Protein AF-A0A9D7H1Q1-F1 (afdb_monomer)

Nearest PDB structures (foldseek):
  4d69-assembly4_B  TM=2.772E-01  e=3.446E+00  Glycine max

Sequence (221 aa):
MSALAFVATTIDVDPDLRMLSFGRDEDDVSLSLVGGDAPCTVEEVELWFGVDDGERVSGALERASLTDNELVLRLTPEGAAIVAGARDVHVTIDVADLDVELEATRRLLGMLFESDASRLTLAAPTKKPRKKASEPPVRRSPRGDSAAVKLLTLLTERGLIELDEGATIPDLAERVTPLLGLLPEKRAKKSVVALLFDDPSVAEVFAEEDMLFAIVHEFLG

pLDDT: mean 80.56, std 16.15, range [28.78, 95.75]

Foldseek 3Di:
DDEAEAEFQDWDFDLQQLK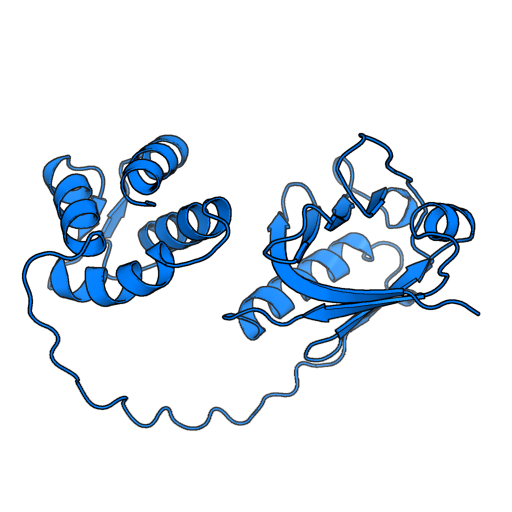IKGDDVPFLWIWMWTADDPPGEQQRTWIATHHPPVDTHGRQFQAWEDDQFKIKTATDCRVCVRVVNHRIYIYGYNYPPSVVRSVSVVVSVCSRCVVPCVRYHYDDHPPPPPPPPPPDPPPPDDPDDALQLVLQCVCVVVVQWDFDDPADSVVVSVVLRVLLVDPPNVRSLVVNLVCCVPPNRIPDGNDDSVVSSVSSSVSND

Structure (mmCIF, N/CA/C/O backbone):
data_AF-A0A9D7H1Q1-F1
#
_entry.id   AF-A0A9D7H1Q1-F1
#
loop_
_atom_site.group_PDB
_atom_site.id
_atom_site.type_symbol
_atom_site.label_atom_id
_atom_site.label_alt_id
_atom_site.label_comp_id
_atom_site.label_asym_id
_atom_site.label_entity_id
_atom_site.label_seq_id
_atom_site.pdbx_PDB_ins_code
_atom_site.Cartn_x
_atom_site.Cartn_y
_atom_site.Cartn_z
_atom_site.occupancy
_atom_site.B_iso_or_equiv
_atom_site.auth_seq_id
_atom_site.auth_comp_id
_atom_site.auth_asym_id
_atom_site.auth_atom_id
_atom_site.pdbx_PDB_model_num
ATOM 1 N N . MET A 1 1 ? -26.389 12.271 7.154 1.00 53.28 1 MET A N 1
ATOM 2 C CA . MET A 1 1 ? -25.151 11.628 7.635 1.00 53.28 1 MET A CA 1
ATOM 3 C C . MET A 1 1 ? -24.145 11.792 6.517 1.00 53.28 1 MET A C 1
ATOM 5 O O . MET A 1 1 ? -24.486 11.425 5.399 1.00 53.28 1 MET A O 1
ATOM 9 N N . SER A 1 2 ? -23.020 12.464 6.760 1.00 67.69 2 SER A N 1
ATOM 10 C CA . SER A 1 2 ? -21.980 12.653 5.747 1.00 67.69 2 SER A CA 1
ATOM 11 C C . SER A 1 2 ? -21.141 11.380 5.656 1.00 67.69 2 SER A C 1
ATOM 13 O O . SER A 1 2 ? -20.619 10.900 6.662 1.00 67.69 2 SER A O 1
ATOM 15 N N . ALA A 1 3 ? -21.063 10.821 4.455 1.00 82.69 3 ALA A N 1
ATOM 16 C CA . ALA A 1 3 ? -20.046 9.851 4.084 1.00 82.69 3 ALA A CA 1
ATOM 17 C C . ALA A 1 3 ? -19.004 10.589 3.241 1.00 82.69 3 ALA A C 1
ATOM 19 O O . ALA A 1 3 ? -19.366 11.448 2.430 1.00 82.69 3 ALA A O 1
ATOM 20 N N . LEU A 1 4 ? -17.731 10.277 3.453 1.00 87.69 4 LEU A N 1
ATOM 21 C CA . LEU A 1 4 ? -16.645 10.780 2.627 1.00 87.69 4 LEU A CA 1
ATOM 22 C C . LEU A 1 4 ? -16.384 9.765 1.518 1.00 87.69 4 LEU A C 1
ATOM 24 O O . LEU A 1 4 ? -16.150 8.594 1.801 1.00 87.69 4 LEU A O 1
ATOM 28 N N . ALA A 1 5 ? -16.407 10.213 0.266 1.00 89.50 5 ALA A N 1
ATOM 29 C CA . ALA A 1 5 ? -15.973 9.406 -0.866 1.00 89.50 5 ALA A CA 1
ATOM 30 C C . ALA A 1 5 ? -14.542 9.794 -1.254 1.00 89.50 5 ALA A C 1
ATOM 32 O O . ALA A 1 5 ? -14.226 10.973 -1.443 1.00 89.50 5 ALA A O 1
ATOM 33 N N . PHE A 1 6 ? -13.684 8.791 -1.374 1.00 84.69 6 PHE A N 1
ATOM 34 C CA . PHE A 1 6 ? -12.285 8.908 -1.730 1.00 84.69 6 PHE A CA 1
ATOM 35 C C . PHE A 1 6 ? -11.966 7.937 -2.863 1.00 84.69 6 PHE A C 1
ATOM 37 O O . PHE A 1 6 ? -12.301 6.763 -2.786 1.00 84.69 6 PHE A O 1
ATOM 44 N N . VAL A 1 7 ? -11.345 8.425 -3.932 1.00 88.50 7 VAL A N 1
ATOM 45 C CA . VAL A 1 7 ? -10.808 7.569 -4.994 1.00 88.50 7 VAL A CA 1
ATOM 46 C C . VAL A 1 7 ? -9.304 7.539 -4.799 1.00 88.50 7 VAL A C 1
ATOM 48 O O . VAL A 1 7 ? -8.694 8.598 -4.766 1.00 88.50 7 VAL A O 1
ATOM 51 N N . ALA A 1 8 ? -8.735 6.359 -4.600 1.00 87.19 8 ALA A N 1
ATOM 52 C CA . ALA A 1 8 ? -7.308 6.146 -4.446 1.00 87.19 8 ALA A CA 1
ATOM 53 C C . ALA A 1 8 ? -6.728 5.696 -5.785 1.00 87.19 8 ALA A C 1
ATOM 55 O O . ALA A 1 8 ? -7.122 4.646 -6.293 1.00 87.19 8 ALA A O 1
ATOM 56 N N . THR A 1 9 ? -5.790 6.460 -6.335 1.00 85.06 9 THR A N 1
ATOM 57 C CA . THR A 1 9 ? -5.021 6.057 -7.526 1.00 85.06 9 THR A CA 1
ATOM 58 C C . THR A 1 9 ? -3.646 5.497 -7.154 1.00 85.06 9 THR A C 1
ATOM 60 O O . THR A 1 9 ? -2.955 4.883 -7.973 1.00 85.06 9 THR A O 1
ATOM 63 N N . THR A 1 10 ? -3.282 5.605 -5.873 1.00 83.19 10 THR A N 1
ATOM 64 C CA . THR A 1 10 ? -2.089 4.997 -5.286 1.00 83.19 10 THR A CA 1
ATOM 65 C C . THR A 1 10 ? -2.405 4.311 -3.964 1.00 83.19 10 THR A C 1
ATOM 67 O O . THR A 1 10 ? -3.291 4.730 -3.214 1.00 83.19 10 THR A O 1
ATOM 70 N N . ILE A 1 11 ? -1.659 3.241 -3.693 1.00 86.12 11 ILE A N 1
ATOM 71 C CA . ILE A 1 11 ? -1.641 2.525 -2.419 1.00 86.12 11 ILE A CA 1
ATOM 72 C C . ILE A 1 11 ? -0.174 2.347 -2.017 1.00 86.12 11 ILE A C 1
ATOM 74 O O . ILE A 1 11 ? 0.655 2.014 -2.862 1.00 86.12 11 ILE A O 1
ATOM 78 N N . ASP A 1 12 ? 0.144 2.582 -0.745 1.00 82.81 12 ASP A N 1
ATOM 79 C CA . ASP A 1 12 ? 1.418 2.202 -0.123 1.00 82.81 12 ASP A CA 1
ATOM 80 C C . ASP A 1 12 ? 1.096 1.261 1.043 1.00 82.81 12 ASP A C 1
ATOM 82 O O . ASP A 1 12 ? 0.393 1.645 1.983 1.00 82.81 12 ASP A O 1
ATOM 86 N N . VAL A 1 13 ? 1.568 0.018 0.957 1.00 82.81 13 VAL A N 1
ATOM 87 C CA . VAL A 1 13 ? 1.428 -0.987 2.016 1.00 82.81 13 VAL A CA 1
ATOM 88 C C . VAL A 1 13 ? 2.811 -1.272 2.579 1.00 82.81 13 VAL A C 1
ATOM 90 O O . VAL A 1 13 ? 3.692 -1.730 1.857 1.00 82.81 13 VAL A O 1
ATOM 93 N N . ASP A 1 14 ? 2.983 -1.042 3.875 1.00 79.00 14 ASP A N 1
ATOM 94 C CA . ASP A 1 14 ? 4.188 -1.402 4.615 1.00 79.00 14 ASP A CA 1
ATOM 95 C C . ASP A 1 14 ? 3.800 -2.353 5.759 1.00 79.00 14 ASP A C 1
ATOM 97 O O . ASP A 1 14 ? 3.229 -1.918 6.763 1.00 79.00 14 ASP A O 1
ATOM 101 N N . PRO A 1 15 ? 4.022 -3.669 5.606 1.00 76.50 15 PRO A N 1
ATOM 102 C CA . PRO A 1 15 ? 3.686 -4.652 6.631 1.00 76.50 15 PRO A CA 1
ATOM 103 C C . PRO A 1 15 ? 4.504 -4.504 7.918 1.00 76.50 15 PRO A C 1
ATOM 105 O O . PRO A 1 15 ? 3.974 -4.795 8.992 1.00 76.50 15 PRO A O 1
ATOM 108 N N . ASP A 1 16 ? 5.756 -4.050 7.815 1.00 73.44 16 ASP A N 1
ATOM 109 C CA . ASP A 1 16 ? 6.681 -3.931 8.946 1.00 73.44 16 ASP A CA 1
ATOM 110 C C . ASP A 1 16 ? 6.303 -2.734 9.820 1.00 73.44 16 ASP A C 1
ATOM 112 O O . ASP A 1 16 ? 6.245 -2.847 11.045 1.00 73.44 16 ASP A O 1
ATOM 116 N N . LEU A 1 17 ? 5.940 -1.618 9.180 1.00 70.38 17 LEU A N 1
ATOM 117 C CA . LEU A 1 17 ? 5.397 -0.423 9.835 1.00 70.38 17 LEU A CA 1
ATOM 118 C C . LEU A 1 17 ? 3.879 -0.484 10.050 1.00 70.38 17 LEU A C 1
ATOM 120 O O . LEU A 1 17 ? 3.281 0.477 10.532 1.00 70.38 17 LEU A O 1
ATOM 124 N N . ARG A 1 18 ? 3.233 -1.585 9.647 1.00 77.94 18 ARG A N 1
ATOM 125 C CA . ARG A 1 18 ? 1.772 -1.773 9.672 1.00 77.94 18 ARG A CA 1
ATOM 126 C C . ARG A 1 18 ? 1.012 -0.572 9.099 1.00 77.94 18 ARG A C 1
ATOM 128 O O . ARG A 1 18 ? -0.021 -0.162 9.633 1.00 77.94 18 ARG A O 1
ATOM 135 N N . MET A 1 19 ? 1.539 -0.008 8.019 1.00 83.56 19 MET A N 1
ATOM 136 C CA . MET A 1 19 ? 1.024 1.192 7.382 1.00 83.56 19 MET A CA 1
ATOM 137 C C . MET A 1 19 ? 0.260 0.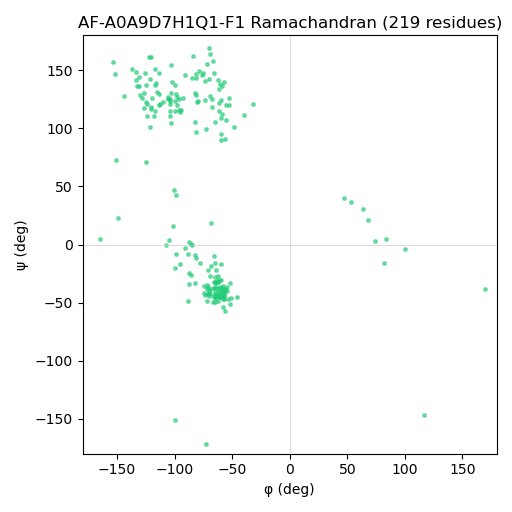836 6.112 1.00 83.56 19 MET A C 1
ATOM 139 O O . MET A 1 19 ? 0.754 0.117 5.245 1.00 83.56 19 MET A O 1
ATOM 143 N N . LEU A 1 20 ? -0.942 1.384 5.994 1.00 88.06 20 LEU A N 1
ATOM 144 C CA . LEU A 1 20 ? -1.754 1.357 4.788 1.00 88.06 20 LEU A CA 1
ATOM 145 C C . LEU A 1 20 ? -2.085 2.794 4.410 1.00 88.06 20 LEU A C 1
ATOM 147 O O . LEU A 1 20 ? -2.858 3.434 5.117 1.00 88.06 20 LEU A O 1
ATOM 151 N N . SER A 1 21 ? -1.529 3.291 3.312 1.00 87.25 21 SER A N 1
ATOM 152 C CA . SER A 1 21 ? -1.789 4.644 2.822 1.00 87.25 21 SER A CA 1
ATOM 153 C C . SER A 1 21 ? -2.468 4.614 1.460 1.00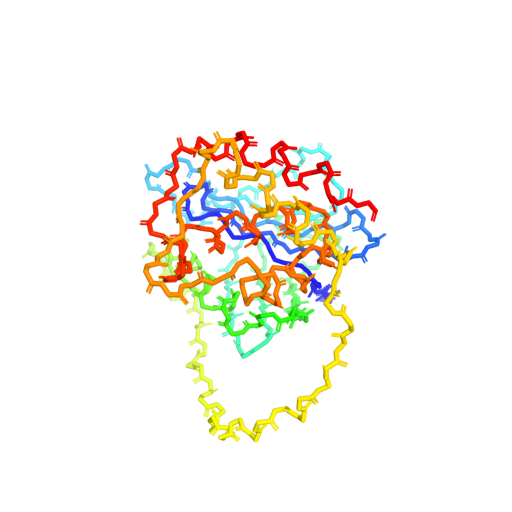 87.25 21 SER A C 1
ATOM 155 O O . SER A 1 21 ? -2.103 3.824 0.592 1.00 87.25 21 SER A O 1
ATOM 157 N N . PHE A 1 22 ? -3.448 5.491 1.276 1.00 88.94 22 PHE A N 1
ATOM 158 C CA . PHE A 1 22 ? -4.160 5.711 0.027 1.00 88.94 22 PHE A CA 1
ATOM 159 C C . PHE A 1 22 ? -3.958 7.151 -0.413 1.00 88.94 22 PHE A C 1
ATOM 161 O O . PHE A 1 22 ? -4.266 8.071 0.344 1.00 88.94 22 PHE A O 1
ATOM 168 N N . GLY A 1 23 ? -3.496 7.348 -1.642 1.00 85.00 23 GLY A N 1
ATOM 169 C CA . GLY A 1 23 ? -3.286 8.671 -2.218 1.00 85.00 23 GLY A CA 1
ATOM 170 C C . GLY A 1 23 ? -4.107 8.897 -3.481 1.00 85.00 23 GLY A C 1
ATOM 171 O O . GLY A 1 23 ? -4.565 7.955 -4.138 1.00 85.00 23 GLY A O 1
ATOM 172 N N . ARG A 1 24 ? -4.271 10.173 -3.822 1.00 80.62 24 ARG A N 1
ATOM 173 C CA . ARG A 1 24 ? -4.712 10.634 -5.139 1.00 80.62 24 ARG A CA 1
ATOM 174 C C . ARG A 1 24 ? -3.511 11.213 -5.857 1.00 80.62 24 ARG A C 1
ATOM 176 O O . ARG A 1 24 ? -2.843 12.087 -5.320 1.00 80.62 24 ARG A O 1
ATOM 183 N N . ASP A 1 25 ? -3.246 10.742 -7.063 1.00 64.25 25 ASP A N 1
ATOM 184 C CA . ASP A 1 25 ? -2.297 11.422 -7.932 1.00 64.25 25 ASP A CA 1
ATOM 185 C C . ASP A 1 25 ? -2.813 12.849 -8.158 1.00 64.25 25 ASP A C 1
ATOM 187 O O . ASP A 1 25 ? -4.011 13.045 -8.353 1.00 64.25 25 ASP A O 1
ATOM 191 N N . GLU A 1 26 ? -1.910 13.828 -8.090 1.00 60.66 26 GLU A N 1
ATOM 192 C CA . GLU A 1 26 ? -2.165 15.278 -8.216 1.00 60.66 26 GLU A CA 1
ATOM 193 C C . GLU A 1 26 ? -2.661 16.016 -6.956 1.00 60.66 26 GLU A C 1
ATOM 195 O O . GLU A 1 26 ? -2.507 17.237 -6.904 1.00 60.66 26 GLU A O 1
ATOM 200 N N . ASP A 1 27 ? -3.149 15.322 -5.921 1.00 60.03 27 ASP A N 1
ATOM 201 C CA . ASP A 1 27 ? -3.568 15.942 -4.656 1.00 60.03 27 ASP A CA 1
ATOM 202 C C . ASP A 1 27 ? -2.675 15.469 -3.494 1.00 60.03 27 ASP A C 1
ATOM 204 O O . ASP A 1 27 ? -2.539 14.272 -3.254 1.00 60.03 27 ASP A O 1
ATOM 208 N N . ASP A 1 28 ? -2.165 16.390 -2.667 1.00 63.31 28 ASP A N 1
ATOM 209 C CA . ASP A 1 28 ? -1.438 16.068 -1.417 1.00 63.31 28 ASP A CA 1
ATOM 210 C C . ASP A 1 28 ? -2.348 15.460 -0.320 1.00 63.31 28 ASP A C 1
ATOM 212 O O . ASP A 1 28 ? -2.035 15.495 0.870 1.00 63.31 28 ASP A O 1
ATOM 216 N N . VAL A 1 29 ? -3.521 14.943 -0.697 1.00 61.16 29 VAL A N 1
ATOM 217 C CA . VAL A 1 29 ? -4.513 14.366 0.206 1.00 61.16 29 VAL A CA 1
ATOM 218 C C . VAL A 1 29 ? -4.318 12.863 0.248 1.00 61.16 29 VAL A C 1
ATOM 220 O O . VAL A 1 29 ? -4.584 12.162 -0.732 1.00 61.16 29 VAL A O 1
ATOM 223 N N . SER A 1 30 ? -3.947 12.358 1.419 1.00 80.81 30 SER A N 1
ATOM 224 C CA . SER A 1 30 ? -3.895 10.922 1.653 1.00 80.81 30 SER A CA 1
ATOM 225 C C . SER A 1 30 ? -4.780 10.496 2.818 1.00 80.81 30 SER A C 1
ATOM 227 O O . SER A 1 30 ? -5.203 11.308 3.641 1.00 80.81 30 SER A O 1
ATOM 229 N N . LEU A 1 31 ? -5.088 9.207 2.854 1.00 82.19 31 LEU A N 1
ATOM 230 C CA . LEU A 1 31 ? -5.727 8.527 3.967 1.00 82.19 31 LEU A CA 1
ATOM 231 C C . LEU A 1 31 ? -4.777 7.430 4.425 1.00 82.19 31 LEU A C 1
ATOM 233 O O . LEU A 1 31 ? -4.505 6.518 3.648 1.00 82.19 31 LEU A O 1
ATOM 237 N N . SER A 1 32 ? -4.306 7.489 5.667 1.00 84.25 32 SER A N 1
ATOM 238 C CA . SER A 1 32 ? -3.384 6.479 6.187 1.00 84.25 32 SER A CA 1
ATOM 239 C C . SER A 1 32 ? -3.893 5.839 7.468 1.00 84.25 32 SER A C 1
ATOM 241 O O . SER A 1 32 ? -4.389 6.525 8.362 1.00 84.25 32 SER A O 1
ATOM 243 N N . LEU A 1 33 ? -3.743 4.520 7.542 1.00 83.62 33 LEU A N 1
ATOM 244 C CA . LEU A 1 33 ? -3.831 3.727 8.759 1.00 83.62 33 LEU A CA 1
ATOM 245 C C . LEU A 1 33 ? -2.411 3.356 9.161 1.00 83.62 33 LEU A C 1
ATOM 247 O O . LEU A 1 33 ? -1.704 2.754 8.356 1.00 83.62 33 LEU A O 1
ATOM 251 N N . VAL A 1 34 ? -1.993 3.705 10.371 1.00 79.06 34 VAL A N 1
ATOM 252 C CA . VAL A 1 34 ? -0.649 3.395 10.876 1.00 79.06 34 VAL A CA 1
ATOM 253 C C . VAL A 1 34 ? -0.788 2.612 12.172 1.00 79.06 34 VAL A C 1
ATOM 255 O O . VAL A 1 34 ? -1.410 3.089 13.117 1.00 79.06 34 VAL A O 1
ATOM 258 N N . GLY A 1 35 ? -0.249 1.396 12.211 1.00 73.19 35 GLY A N 1
ATOM 259 C CA . GLY A 1 35 ? -0.112 0.641 13.453 1.00 73.19 35 GLY A CA 1
ATOM 260 C C . GLY A 1 35 ? 1.172 1.015 14.199 1.00 73.19 35 GLY A C 1
ATOM 261 O O . GLY A 1 35 ? 2.195 1.266 13.571 1.00 73.19 35 GLY A O 1
ATOM 262 N N . GLY A 1 36 ? 1.127 1.051 15.532 1.00 65.62 36 GLY A N 1
ATOM 263 C CA . GLY A 1 36 ? 2.318 1.227 16.373 1.00 65.62 36 GLY A CA 1
ATOM 264 C C . GLY A 1 36 ? 3.223 -0.016 16.433 1.00 65.62 36 GLY A C 1
ATOM 265 O O . GLY A 1 36 ? 3.005 -1.006 15.727 1.00 65.62 36 GLY A O 1
ATOM 266 N N . ASP A 1 37 ? 4.226 0.024 17.319 1.00 62.69 37 ASP A N 1
ATOM 267 C CA . ASP A 1 37 ? 5.158 -1.088 17.552 1.00 62.69 37 ASP A CA 1
ATOM 268 C C . ASP A 1 37 ? 4.420 -2.385 17.946 1.00 62.69 37 ASP A C 1
ATOM 270 O O . ASP A 1 37 ? 3.446 -2.382 18.700 1.00 62.69 37 ASP A O 1
ATOM 274 N N . ALA A 1 38 ? 4.877 -3.525 17.421 1.00 59.22 38 ALA A N 1
ATOM 275 C CA . ALA A 1 38 ? 4.159 -4.792 17.532 1.00 59.22 38 ALA A CA 1
ATOM 276 C C . ALA A 1 38 ? 4.152 -5.388 18.962 1.00 59.22 38 ALA A C 1
ATOM 278 O O . ALA A 1 38 ? 5.197 -5.406 19.621 1.00 59.22 38 ALA A O 1
ATOM 279 N N . PRO A 1 39 ? 3.034 -6.014 19.401 1.00 63.19 39 PRO A N 1
ATOM 280 C CA . PRO A 1 39 ? 1.754 -6.174 18.695 1.00 63.19 39 PRO A CA 1
ATOM 281 C C . PRO A 1 39 ? 0.842 -4.931 18.787 1.00 63.19 39 PRO A C 1
ATOM 283 O O . PRO A 1 39 ? 0.541 -4.485 19.886 1.00 63.19 39 PRO A O 1
ATOM 286 N N . CYS A 1 40 ? 0.346 -4.447 17.636 1.00 70.38 40 CYS A N 1
ATOM 287 C CA . CYS A 1 40 ? -0.590 -3.317 17.529 1.00 70.38 40 CYS A CA 1
ATOM 288 C C . CYS A 1 40 ? -2.042 -3.809 17.429 1.00 70.38 40 CYS A C 1
ATOM 290 O O . CYS A 1 40 ? -2.377 -4.590 16.534 1.00 70.38 40 CYS A O 1
ATOM 292 N N . THR A 1 41 ? -2.892 -3.325 18.326 1.00 78.94 41 THR A N 1
ATOM 293 C CA . THR A 1 41 ? -4.349 -3.514 18.348 1.00 78.94 41 THR A CA 1
ATOM 294 C C . THR A 1 41 ? -5.059 -2.506 17.441 1.00 78.94 41 THR A C 1
ATOM 296 O O . THR A 1 41 ? -4.492 -1.474 17.087 1.00 78.94 41 THR A O 1
ATOM 299 N N . VAL A 1 42 ? -6.319 -2.764 17.072 1.00 80.94 42 VAL A N 1
ATOM 300 C CA . VAL A 1 42 ? -7.114 -1.820 16.259 1.00 80.94 42 VAL A CA 1
ATOM 301 C C . VAL A 1 42 ? -7.333 -0.475 16.969 1.00 80.94 42 VAL A C 1
ATOM 303 O O . VAL A 1 42 ? -7.482 0.555 16.317 1.00 80.94 42 VAL A O 1
ATOM 306 N N . GLU A 1 43 ? -7.322 -0.459 18.303 1.00 84.62 43 GLU A N 1
ATOM 307 C CA . GLU A 1 43 ? -7.382 0.756 19.121 1.00 84.62 43 GLU A CA 1
ATOM 308 C C . GLU A 1 43 ? -6.107 1.603 19.022 1.00 84.62 43 GLU A C 1
ATOM 310 O O . GLU A 1 43 ? -6.163 2.817 19.194 1.00 84.62 43 GLU A O 1
ATOM 315 N N . GLU A 1 44 ? -4.969 0.981 18.729 1.00 83.12 44 GLU A N 1
ATOM 316 C CA . GLU A 1 44 ? -3.679 1.654 18.547 1.00 83.12 44 GLU A CA 1
ATOM 317 C C . GLU A 1 44 ? -3.461 2.106 17.101 1.00 83.12 44 GLU A C 1
ATOM 319 O O . GLU A 1 44 ? -2.519 2.847 16.835 1.00 83.12 44 GLU A O 1
ATOM 324 N N . VAL A 1 45 ? -4.342 1.712 16.173 1.00 84.06 45 VAL A N 1
ATOM 325 C CA . VAL A 1 45 ? -4.281 2.183 14.790 1.00 84.06 45 VAL A CA 1
ATOM 326 C C . VAL A 1 45 ? -4.614 3.664 14.744 1.00 84.06 45 VAL A C 1
ATOM 328 O O . VAL A 1 45 ? -5.721 4.099 15.082 1.00 84.06 45 VAL A O 1
ATOM 331 N N . GLU A 1 46 ? -3.637 4.427 14.284 1.00 86.31 46 GLU A N 1
ATOM 332 C CA . GLU A 1 46 ? -3.750 5.842 14.011 1.00 86.31 46 GLU A CA 1
ATOM 333 C C . GLU A 1 46 ? -4.374 6.063 12.635 1.00 86.31 46 GLU A C 1
ATOM 335 O O . GLU A 1 46 ? -3.942 5.480 11.638 1.00 86.31 46 GLU A O 1
ATOM 340 N N . LEU A 1 47 ? -5.390 6.923 12.584 1.00 87.00 47 LEU A N 1
ATOM 341 C CA . LEU A 1 47 ? -5.945 7.447 11.342 1.00 87.00 47 LEU A CA 1
ATOM 342 C C . LEU A 1 47 ? -5.381 8.840 11.077 1.00 87.00 47 LEU A C 1
A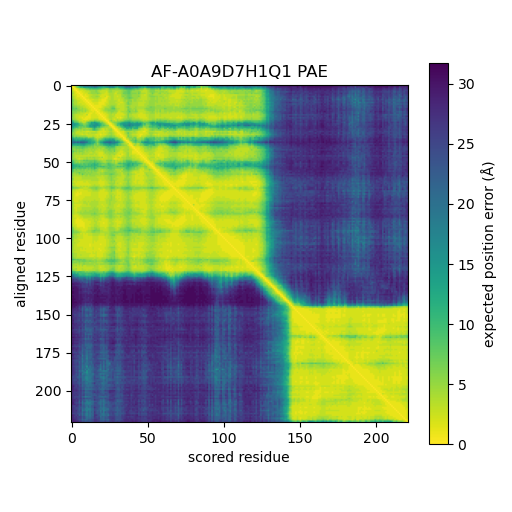TOM 344 O O . LEU A 1 47 ? -5.354 9.686 11.973 1.00 87.00 47 LEU A O 1
ATOM 348 N N . TRP A 1 48 ? -5.026 9.084 9.823 1.00 87.06 48 TRP A N 1
ATOM 349 C CA . TRP A 1 48 ? -4.712 10.407 9.296 1.00 87.06 48 TRP A CA 1
ATOM 350 C C . TRP A 1 48 ? -5.425 10.620 7.954 1.00 87.06 48 TRP A C 1
ATOM 352 O O . TRP A 1 48 ? -5.561 9.682 7.163 1.00 87.06 48 TRP A O 1
ATOM 362 N N . PHE A 1 49 ? -5.914 11.841 7.718 1.00 84.38 49 PHE A N 1
ATOM 363 C CA . PHE A 1 49 ? -6.581 12.235 6.480 1.00 84.38 49 PHE A CA 1
ATOM 364 C C . PHE A 1 49 ? -6.242 13.678 6.098 1.00 84.38 49 PHE A C 1
ATOM 366 O O . PHE A 1 49 ? -6.474 14.588 6.889 1.00 84.38 49 PHE A O 1
ATOM 373 N N . GLY A 1 50 ? -5.786 13.898 4.864 1.00 82.38 50 GLY A N 1
ATOM 374 C CA . GLY A 1 50 ? -5.437 15.229 4.363 1.00 82.38 50 GLY A CA 1
ATOM 375 C C . GLY A 1 50 ? -3.958 15.362 4.023 1.00 82.38 50 GLY A C 1
ATOM 376 O O . GLY A 1 50 ? -3.348 14.401 3.558 1.00 82.38 50 GLY A O 1
ATOM 377 N N . VAL A 1 51 ? -3.428 16.571 4.226 1.00 73.19 51 VAL A N 1
ATOM 378 C CA . VAL A 1 51 ? -1.994 16.898 4.143 1.00 73.19 51 VAL A CA 1
ATOM 379 C C . VAL A 1 51 ? -1.332 16.502 5.463 1.00 73.19 51 VAL A C 1
ATOM 381 O O . VAL A 1 51 ? -1.985 16.552 6.503 1.00 73.19 51 VAL A O 1
ATOM 384 N N . ASP A 1 52 ? -0.070 16.062 5.428 1.00 67.88 52 ASP A N 1
ATOM 385 C CA . ASP A 1 52 ? 0.615 15.589 6.635 1.00 67.88 52 ASP A CA 1
ATOM 386 C C . ASP A 1 52 ? 0.950 16.796 7.508 1.00 67.88 52 ASP A C 1
ATOM 388 O O . ASP A 1 52 ? 1.888 17.549 7.243 1.00 67.88 52 ASP A O 1
ATOM 392 N N . ASP A 1 53 ? 0.120 17.017 8.517 1.00 67.19 53 ASP A N 1
ATOM 393 C CA . ASP A 1 53 ? 0.268 18.047 9.537 1.00 67.19 53 ASP A CA 1
ATOM 394 C C . ASP A 1 53 ? 0.743 17.457 10.876 1.00 67.19 53 ASP A C 1
ATOM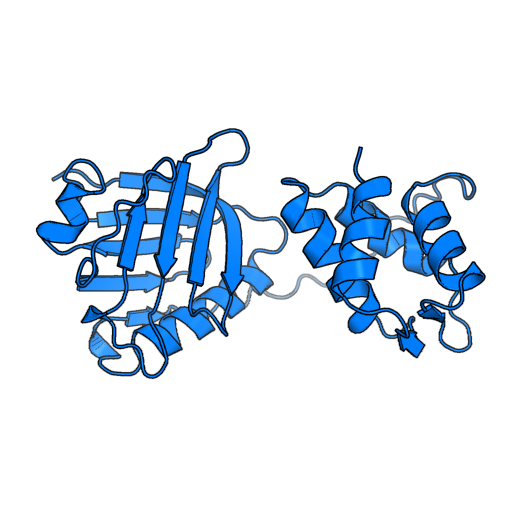 396 O O . ASP A 1 53 ? 0.892 18.184 11.861 1.00 67.19 53 ASP A O 1
ATOM 400 N N . GLY A 1 54 ? 1.024 16.148 10.907 1.00 65.94 54 GLY A N 1
ATOM 401 C CA . GLY A 1 54 ? 1.358 15.406 12.115 1.00 65.94 54 GLY A CA 1
ATOM 402 C C . GLY A 1 54 ? 0.166 15.128 13.037 1.00 65.94 54 GLY A C 1
ATOM 403 O O . GLY A 1 54 ? 0.375 14.543 14.103 1.00 65.94 54 GLY A O 1
ATOM 404 N N . GLU A 1 55 ? -1.066 15.502 12.668 1.00 69.50 55 GLU A N 1
ATOM 405 C CA . GLU A 1 55 ? -2.257 15.181 13.453 1.00 69.50 55 GLU A CA 1
ATOM 406 C C . GLU A 1 55 ? -2.739 13.762 13.136 1.00 69.50 55 GLU A C 1
ATOM 408 O O . GLU A 1 55 ? -3.320 13.460 12.091 1.00 69.50 55 GLU A O 1
ATOM 413 N N . ARG A 1 56 ? -2.488 12.862 14.087 1.00 81.44 56 ARG A N 1
ATOM 414 C CA . ARG A 1 56 ? -2.899 11.460 14.038 1.00 81.44 56 ARG A CA 1
ATOM 415 C C . ARG A 1 56 ? -3.769 11.140 15.237 1.00 81.44 56 ARG A C 1
ATOM 417 O O . ARG A 1 56 ? -3.517 11.625 16.340 1.00 81.44 56 ARG A O 1
ATOM 424 N N . VAL A 1 57 ? -4.790 10.312 15.036 1.00 82.50 57 VAL A N 1
ATOM 425 C CA . VAL A 1 57 ? -5.695 9.911 16.122 1.00 82.50 57 VAL A CA 1
ATOM 426 C C . VAL A 1 57 ? -5.783 8.397 16.188 1.00 82.50 57 VAL A C 1
ATOM 428 O O . VAL A 1 57 ? -6.271 7.751 15.260 1.00 82.50 57 VAL A O 1
ATOM 431 N N . SER A 1 58 ? -5.340 7.840 17.311 1.00 86.81 58 SER A N 1
ATOM 432 C CA . SER A 1 58 ? -5.543 6.434 17.662 1.00 86.81 58 SER A CA 1
ATOM 433 C C . SER A 1 58 ? -7.008 6.169 18.027 1.00 86.81 58 SER A C 1
ATOM 435 O O . SER A 1 58 ? -7.738 7.068 18.448 1.00 86.81 58 SER A O 1
ATOM 437 N N . GLY A 1 59 ? -7.464 4.926 17.881 1.00 86.94 59 GLY A N 1
ATOM 438 C CA . GLY A 1 59 ? -8.838 4.543 18.223 1.00 86.94 59 GLY A CA 1
ATOM 439 C C . GLY A 1 59 ? -9.884 5.165 17.295 1.00 86.94 59 GLY A C 1
ATOM 440 O O . GLY A 1 59 ? -11.057 5.276 17.650 1.00 86.94 59 GLY A O 1
ATOM 441 N N . ALA A 1 60 ? -9.469 5.583 16.099 1.00 89.75 60 ALA A N 1
ATOM 442 C CA . ALA A 1 60 ? -10.321 6.245 15.119 1.00 89.75 60 ALA A CA 1
ATOM 443 C C . ALA A 1 60 ? -11.233 5.275 14.341 1.00 89.75 60 ALA A C 1
ATOM 445 O O . ALA A 1 60 ? -12.200 5.708 13.712 1.00 89.75 60 ALA A O 1
ATOM 446 N N . LEU A 1 61 ? -10.951 3.969 14.371 1.00 91.00 61 LEU A N 1
ATOM 447 C CA . LEU A 1 61 ? -11.634 2.953 13.567 1.00 91.00 61 LEU A CA 1
ATOM 448 C C . LEU A 1 61 ? -12.631 2.134 14.388 1.00 91.00 61 LEU A C 1
ATOM 450 O O . LEU A 1 61 ? -12.257 1.471 15.345 1.00 91.00 61 LEU A O 1
ATOM 454 N N . GLU A 1 62 ? -13.894 2.075 13.965 1.00 91.75 62 GLU A N 1
ATOM 455 C CA . GLU A 1 62 ? -14.893 1.133 14.490 1.00 91.75 62 GLU A CA 1
ATOM 456 C C . GLU A 1 62 ? -14.872 -0.186 13.716 1.00 91.75 62 GLU A C 1
ATOM 458 O O . GLU A 1 62 ? -14.879 -1.250 14.327 1.00 91.75 62 GLU A O 1
ATOM 463 N N . ARG A 1 63 ? -14.899 -0.143 12.380 1.00 93.44 63 ARG A N 1
ATOM 464 C CA . ARG A 1 63 ? -14.964 -1.334 11.516 1.00 93.44 63 ARG A CA 1
ATOM 465 C C . ARG A 1 63 ? -14.347 -1.054 10.155 1.00 93.44 63 ARG A C 1
ATOM 467 O O . ARG A 1 63 ? -14.340 0.090 9.711 1.00 93.44 63 ARG A O 1
ATOM 474 N N . ALA A 1 64 ? -13.923 -2.109 9.473 1.00 94.19 64 ALA A N 1
ATOM 475 C CA . ALA A 1 64 ? -13.491 -2.041 8.084 1.00 94.19 64 ALA A CA 1
ATOM 476 C C . ALA A 1 64 ? -14.171 -3.129 7.245 1.00 94.19 64 ALA A C 1
ATOM 478 O O . ALA A 1 64 ? -14.386 -4.256 7.706 1.00 94.19 64 ALA A O 1
ATOM 479 N N . SER A 1 65 ? -14.488 -2.813 5.994 1.00 95.19 65 SER A N 1
ATOM 480 C CA . SER A 1 65 ? -14.870 -3.808 4.998 1.00 95.19 65 SER A CA 1
ATOM 481 C C . SER A 1 65 ? -14.127 -3.596 3.690 1.00 95.19 65 SER A C 1
ATOM 483 O O . SER A 1 65 ? -14.000 -2.475 3.219 1.00 95.19 65 SER A O 1
ATOM 485 N N . LEU A 1 66 ? -13.641 -4.681 3.093 1.00 94.44 66 LEU A N 1
ATOM 486 C CA . LEU A 1 66 ? -12.917 -4.650 1.826 1.00 94.44 66 LEU A CA 1
ATOM 487 C C . LEU A 1 66 ? -13.580 -5.586 0.816 1.00 94.44 66 LEU A C 1
ATOM 489 O O . LEU A 1 66 ? -13.717 -6.792 1.058 1.00 94.44 66 LEU A O 1
ATOM 493 N N . THR A 1 67 ? -13.976 -5.023 -0.322 1.00 92.12 67 THR A N 1
ATOM 494 C CA . THR A 1 67 ? -14.596 -5.735 -1.446 1.00 92.12 67 THR A CA 1
ATOM 495 C C . THR A 1 67 ? -13.572 -6.033 -2.553 1.00 92.12 67 THR A C 1
ATOM 497 O O . THR A 1 67 ? -12.397 -6.261 -2.260 1.00 92.12 67 THR A O 1
ATOM 500 N N . ASP A 1 68 ? -14.010 -6.107 -3.813 1.00 87.12 68 ASP A N 1
ATOM 501 C CA . ASP A 1 68 ? -13.152 -6.344 -4.982 1.00 87.12 68 ASP A CA 1
ATOM 502 C C . ASP A 1 68 ? -12.450 -5.071 -5.479 1.00 87.12 68 ASP A C 1
ATOM 504 O O . ASP A 1 68 ? -11.588 -5.163 -6.344 1.00 87.12 68 ASP A O 1
ATOM 508 N N . ASN A 1 69 ? -12.840 -3.891 -4.990 1.00 90.94 69 ASN A N 1
ATOM 509 C CA . ASN A 1 69 ? -12.210 -2.609 -5.329 1.00 90.94 69 ASN A CA 1
ATOM 510 C C . ASN A 1 69 ? -12.577 -1.461 -4.370 1.00 90.94 69 ASN A C 1
ATOM 512 O O . ASN A 1 69 ? -12.224 -0.318 -4.635 1.00 90.94 69 ASN A O 1
ATOM 516 N N . GLU A 1 70 ? -13.316 -1.722 -3.292 1.00 93.62 70 GLU A N 1
ATOM 517 C CA . GLU A 1 70 ? -13.746 -0.686 -2.351 1.00 93.62 70 GLU A CA 1
ATOM 518 C C . GLU A 1 70 ? -13.391 -1.090 -0.920 1.00 93.62 70 GLU A C 1
ATOM 520 O O . GLU A 1 70 ? -13.781 -2.171 -0.465 1.00 93.62 70 GLU A O 1
ATOM 525 N N . LEU A 1 71 ? -12.679 -0.206 -0.222 1.00 94.12 71 LEU A N 1
ATOM 526 C CA . LEU A 1 71 ? -12.479 -0.244 1.221 1.00 94.12 71 LEU A CA 1
ATOM 527 C C . LEU A 1 71 ? -13.448 0.743 1.875 1.00 94.12 71 LEU A C 1
ATOM 529 O O . LEU 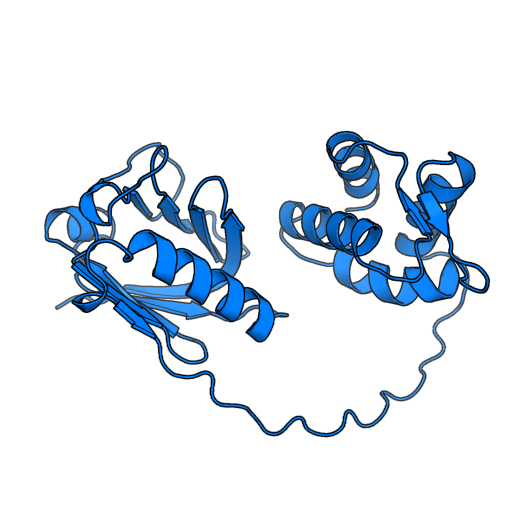A 1 71 ? -13.420 1.933 1.580 1.00 94.12 71 LEU A O 1
ATOM 533 N N . VAL A 1 72 ? -14.273 0.268 2.798 1.00 94.88 72 VAL A N 1
ATOM 534 C CA . VAL A 1 72 ? -15.133 1.117 3.621 1.00 94.88 72 VAL A CA 1
ATOM 535 C C . VAL A 1 72 ? -14.620 1.088 5.050 1.00 94.88 72 VAL A C 1
ATOM 537 O O . VAL A 1 72 ? -14.531 0.026 5.668 1.00 94.88 72 VAL A O 1
ATOM 540 N N . LEU A 1 73 ? -14.298 2.261 5.582 1.00 94.25 73 LEU A N 1
ATOM 541 C CA . LEU A 1 73 ? -13.920 2.449 6.976 1.00 94.25 73 LEU A CA 1
ATOM 542 C C . LEU A 1 73 ? -15.072 3.117 7.710 1.00 94.25 73 LEU A C 1
ATOM 544 O O . LEU A 1 73 ? -15.523 4.195 7.325 1.00 94.25 73 LEU A O 1
ATOM 548 N N . ARG A 1 74 ? -15.525 2.499 8.795 1.00 94.50 74 ARG A N 1
ATOM 549 C CA . ARG A 1 74 ? -16.435 3.132 9.741 1.00 94.50 74 ARG A CA 1
ATOM 550 C C . ARG A 1 74 ? -15.635 3.665 10.910 1.00 94.50 74 ARG A C 1
ATOM 552 O O . ARG A 1 74 ? -14.877 2.914 11.520 1.00 94.50 74 ARG A O 1
ATOM 559 N N . LEU A 1 75 ? -15.822 4.940 11.217 1.00 93.44 75 LEU A N 1
ATOM 560 C CA . LEU A 1 75 ? -15.007 5.663 12.184 1.00 93.44 75 LEU A CA 1
ATOM 561 C C . LEU A 1 75 ? -15.722 5.850 13.519 1.00 93.44 75 LEU A C 1
ATOM 563 O O . LEU A 1 75 ? -16.953 5.911 13.567 1.00 93.44 75 LEU A O 1
ATOM 567 N N . THR A 1 76 ? -14.947 5.996 14.593 1.00 92.81 76 THR A N 1
ATOM 568 C CA . THR A 1 76 ? -15.418 6.479 15.903 1.00 92.81 76 THR A CA 1
ATOM 569 C C . THR A 1 76 ? -15.767 7.972 15.830 1.00 92.81 76 THR A C 1
ATOM 571 O O . THR A 1 76 ? -15.550 8.608 14.794 1.00 92.81 76 THR A O 1
ATOM 574 N N . PRO A 1 77 ? -16.423 8.567 16.847 1.00 91.94 77 PRO A N 1
ATOM 575 C CA . PRO A 1 77 ? -16.675 10.009 16.850 1.00 91.94 77 PRO A CA 1
ATOM 576 C C . PRO A 1 77 ? -15.378 10.821 16.752 1.00 91.94 77 PRO A C 1
ATOM 578 O O . PRO A 1 77 ? -15.344 11.839 16.065 1.00 91.94 77 PRO A O 1
ATOM 581 N N . GLU A 1 78 ? -14.316 10.322 17.380 1.00 89.38 78 GLU A N 1
ATOM 582 C CA . GLU A 1 78 ? -12.964 10.864 17.338 1.00 89.38 78 GLU A CA 1
ATOM 583 C C . GLU A 1 78 ? -12.378 10.765 15.925 1.00 89.38 78 GLU A C 1
ATOM 585 O O . GLU A 1 78 ? -11.950 11.774 15.371 1.00 89.38 78 GLU A O 1
ATOM 590 N N . GLY A 1 79 ? -12.451 9.591 15.287 1.00 89.25 79 GLY A N 1
ATOM 591 C CA . GLY A 1 79 ? -11.991 9.420 13.905 1.00 89.25 79 GLY A CA 1
ATOM 592 C C . GLY A 1 79 ? -12.759 10.287 12.905 1.00 89.25 79 GLY A C 1
ATOM 593 O O . GLY A 1 79 ? -12.170 10.883 12.004 1.00 89.25 79 GLY A O 1
ATOM 594 N N . ALA A 1 80 ? -14.073 10.427 13.094 1.00 90.31 80 ALA A N 1
ATOM 595 C CA . ALA A 1 80 ? -14.910 11.268 12.246 1.00 90.31 80 ALA A CA 1
ATOM 596 C C . ALA A 1 80 ? -14.495 12.746 12.287 1.00 90.31 80 ALA A C 1
ATOM 598 O O . ALA A 1 80 ? -14.658 13.440 11.286 1.00 90.31 80 ALA A O 1
ATOM 599 N N . ALA A 1 81 ? -13.948 13.238 13.404 1.00 87.81 81 ALA A N 1
ATOM 600 C CA . ALA A 1 81 ? -13.485 14.620 13.513 1.00 87.81 81 ALA A CA 1
ATOM 601 C C . ALA A 1 81 ? -12.337 14.936 12.535 1.00 87.81 81 ALA A C 1
ATOM 603 O O . ALA A 1 81 ? -12.297 16.045 12.006 1.00 87.81 81 ALA A O 1
ATOM 604 N N . ILE A 1 82 ? -11.484 13.952 12.228 1.00 84.88 82 ILE A N 1
ATOM 605 C CA . ILE A 1 82 ? -10.363 14.085 11.280 1.00 84.88 82 ILE A CA 1
ATOM 606 C C . ILE A 1 82 ? -10.877 14.240 9.843 1.00 84.88 82 ILE A C 1
ATOM 608 O O . ILE A 1 82 ? -10.374 15.034 9.057 1.00 84.88 82 ILE A O 1
ATOM 612 N N . VAL A 1 83 ? -11.939 13.514 9.491 1.00 86.88 83 VAL A N 1
ATOM 613 C CA . VAL A 1 83 ? -12.507 13.485 8.131 1.00 86.88 83 VAL A CA 1
ATOM 614 C C . VAL A 1 83 ? -13.722 14.408 7.988 1.00 86.88 83 VAL A C 1
ATOM 616 O O . VAL A 1 83 ? -14.749 14.041 7.410 1.00 86.88 83 VAL A O 1
ATOM 619 N N . ALA A 1 84 ? -13.634 15.618 8.549 1.00 84.75 84 ALA A N 1
ATOM 620 C CA . ALA A 1 84 ? -14.676 16.650 8.470 1.00 84.75 84 ALA A CA 1
ATOM 621 C C . ALA A 1 84 ? -16.081 16.176 8.921 1.00 84.75 84 ALA A C 1
ATOM 623 O O . ALA A 1 84 ? -17.113 16.563 8.364 1.00 84.75 84 ALA A O 1
ATOM 624 N N . GLY A 1 85 ? -16.132 15.318 9.940 1.00 87.00 85 GLY A N 1
ATOM 625 C CA . GLY A 1 85 ? -17.355 14.773 10.533 1.00 87.00 85 GLY A CA 1
ATOM 626 C C . GLY A 1 85 ? -17.937 13.557 9.808 1.00 87.00 85 GLY A C 1
ATOM 627 O O . GLY A 1 85 ? -19.022 13.101 10.181 1.00 87.00 85 GLY A O 1
ATOM 628 N N . ALA A 1 86 ? -17.273 13.031 8.774 1.00 90.19 86 ALA A N 1
ATOM 629 C CA . ALA A 1 86 ? -17.740 11.838 8.080 1.00 90.19 86 ALA A CA 1
ATOM 630 C C . ALA A 1 86 ? -17.605 10.591 8.965 1.00 90.19 86 ALA A C 1
ATOM 632 O O . ALA A 1 86 ? -16.549 10.301 9.515 1.00 90.19 86 ALA A O 1
ATOM 633 N N . ARG A 1 87 ? -18.696 9.833 9.108 1.00 93.38 87 ARG A N 1
ATOM 634 C CA . ARG A 1 87 ? -18.705 8.603 9.926 1.00 93.38 87 ARG A CA 1
ATOM 635 C C . ARG A 1 87 ? -18.286 7.367 9.149 1.00 93.38 87 ARG A C 1
ATOM 637 O O . ARG A 1 87 ? -17.822 6.406 9.752 1.00 93.38 87 ARG A O 1
ATOM 644 N N . ASP A 1 88 ? -18.466 7.410 7.838 1.00 93.81 88 ASP A N 1
ATOM 645 C CA . ASP A 1 88 ? -18.092 6.347 6.922 1.00 93.81 88 ASP A CA 1
ATOM 646 C C . ASP A 1 88 ? -17.209 6.962 5.824 1.00 93.81 88 ASP A C 1
ATOM 648 O O . ASP A 1 88 ? -17.553 8.003 5.249 1.00 93.81 88 ASP A O 1
ATOM 652 N N . VAL A 1 89 ? -16.063 6.337 5.559 1.00 92.56 89 VAL A N 1
ATOM 653 C CA . VAL A 1 89 ? -15.125 6.701 4.493 1.00 92.56 89 VAL A CA 1
ATOM 654 C C . VAL A 1 89 ? -15.119 5.577 3.470 1.00 92.56 89 VAL A C 1
ATOM 656 O O . VAL A 1 89 ? -14.802 4.438 3.797 1.00 92.56 89 VAL A O 1
ATOM 659 N N . HIS A 1 90 ? -15.473 5.907 2.237 1.00 94.06 90 HIS A N 1
ATOM 660 C CA . HIS A 1 90 ? -15.523 4.991 1.107 1.00 94.06 90 HIS A CA 1
ATOM 661 C C . HIS A 1 90 ? -14.322 5.243 0.210 1.00 94.06 90 HIS A C 1
ATOM 663 O O . HIS A 1 90 ? -14.253 6.279 -0.445 1.00 94.06 90 HIS A O 1
ATOM 669 N N . VAL A 1 91 ? -13.389 4.304 0.177 1.00 92.69 91 VAL A N 1
ATOM 670 C CA . VAL A 1 91 ? -12.177 4.347 -0.635 1.00 92.69 91 VAL A CA 1
ATOM 671 C C . VAL A 1 91 ? -12.364 3.429 -1.835 1.00 92.69 91 VAL A C 1
ATOM 673 O O . VAL A 1 91 ? -12.301 2.209 -1.708 1.00 92.69 91 VAL A O 1
ATOM 676 N N . THR A 1 92 ? -12.600 4.004 -3.010 1.00 92.50 92 THR A N 1
ATOM 677 C CA . THR A 1 92 ? -12.540 3.277 -4.284 1.00 92.50 92 THR A CA 1
ATOM 678 C C . THR A 1 92 ? -11.086 3.162 -4.713 1.00 92.50 92 THR A C 1
ATOM 680 O O . THR A 1 92 ? -10.419 4.178 -4.860 1.00 92.50 92 THR A O 1
ATOM 683 N N . ILE A 1 93 ? -10.600 1.946 -4.920 1.00 89.88 93 ILE A N 1
ATOM 684 C CA . ILE A 1 93 ? -9.222 1.663 -5.309 1.00 89.88 93 ILE A CA 1
ATOM 685 C C . ILE A 1 93 ? -9.167 1.524 -6.832 1.00 89.88 93 ILE A C 1
ATOM 687 O O . ILE A 1 93 ? -9.733 0.584 -7.394 1.00 89.88 93 ILE A O 1
ATOM 691 N N . ASP A 1 94 ? -8.482 2.458 -7.483 1.00 88.50 94 ASP A N 1
ATOM 692 C CA . ASP A 1 94 ? -8.298 2.526 -8.934 1.00 88.50 94 ASP A CA 1
ATOM 693 C C . ASP A 1 94 ? -6.802 2.591 -9.271 1.00 88.50 94 ASP A C 1
ATOM 695 O O . ASP A 1 94 ? -6.251 3.625 -9.639 1.00 88.50 94 ASP A O 1
ATOM 699 N N . VAL A 1 95 ? -6.120 1.464 -9.062 1.00 81.31 95 VAL A N 1
ATOM 700 C CA . VAL A 1 95 ? -4.671 1.313 -9.254 1.00 81.31 95 VAL A CA 1
ATOM 701 C C . VAL A 1 95 ? -4.384 0.290 -10.354 1.00 81.31 95 VAL A C 1
ATOM 703 O O . VAL A 1 95 ? -5.155 -0.651 -10.544 1.00 81.31 95 VAL A O 1
ATOM 706 N N . ALA A 1 96 ? -3.261 0.442 -11.064 1.00 74.62 96 ALA A N 1
ATOM 707 C CA . ALA A 1 96 ? -2.904 -0.425 -12.194 1.00 74.62 96 ALA A CA 1
ATOM 708 C C . ALA A 1 96 ? -2.839 -1.920 -11.816 1.00 74.62 96 ALA A C 1
ATOM 710 O O . ALA A 1 96 ? -3.418 -2.758 -12.510 1.00 74.62 96 ALA A O 1
ATOM 711 N N . ASP A 1 97 ? -2.214 -2.238 -10.679 1.00 81.75 97 ASP A N 1
ATOM 712 C CA . ASP A 1 97 ? -2.030 -3.604 -10.171 1.00 81.75 97 ASP A CA 1
ATOM 713 C C . ASP A 1 97 ? -3.034 -3.959 -9.063 1.00 81.75 97 ASP A C 1
ATOM 715 O O . ASP A 1 97 ? -2.680 -4.503 -8.017 1.00 81.75 97 ASP A O 1
ATOM 719 N N . LEU A 1 98 ? -4.313 -3.643 -9.295 1.00 80.81 98 LEU A N 1
ATOM 720 C CA . LEU A 1 98 ? -5.395 -3.760 -8.311 1.00 80.81 98 LEU A CA 1
ATOM 721 C C . LEU A 1 98 ? -5.399 -5.090 -7.539 1.00 80.81 98 LEU A C 1
ATOM 723 O O . LEU A 1 98 ? -5.526 -5.086 -6.320 1.00 80.81 98 LEU A O 1
ATOM 727 N N . ASP A 1 99 ? -5.231 -6.224 -8.221 1.00 82.19 99 ASP A N 1
ATOM 728 C CA . ASP A 1 99 ? -5.276 -7.544 -7.578 1.00 82.19 99 ASP A CA 1
ATOM 729 C C . ASP A 1 99 ? -4.132 -7.750 -6.562 1.00 82.19 99 ASP A C 1
ATOM 731 O O . ASP A 1 99 ? -4.341 -8.376 -5.521 1.00 82.19 99 ASP A O 1
ATOM 735 N N . VAL A 1 100 ? -2.934 -7.226 -6.850 1.00 82.00 100 VAL A N 1
ATOM 736 C CA . VAL A 1 100 ? -1.755 -7.329 -5.971 1.00 82.00 100 VAL A CA 1
ATOM 737 C C . VAL A 1 100 ? -1.940 -6.434 -4.749 1.00 82.00 100 VAL A C 1
ATOM 739 O O . VAL A 1 100 ? -1.799 -6.890 -3.613 1.00 82.00 100 VAL A O 1
ATOM 742 N N . GLU A 1 101 ? -2.336 -5.185 -4.983 1.00 85.25 101 GLU A N 1
ATOM 743 C CA . GLU A 1 101 ? -2.525 -4.181 -3.933 1.00 85.25 101 GLU A CA 1
ATOM 744 C C . GLU A 1 101 ? -3.676 -4.567 -2.989 1.00 85.25 101 GLU A C 1
ATOM 746 O O . GLU A 1 101 ? -3.579 -4.408 -1.770 1.00 85.25 101 GLU A O 1
ATOM 751 N N . LEU A 1 102 ? -4.755 -5.157 -3.517 1.00 87.94 102 LEU A N 1
ATOM 752 C CA . LEU A 1 102 ? -5.866 -5.665 -2.707 1.00 87.94 102 LEU A CA 1
ATOM 753 C C . LEU A 1 102 ? -5.470 -6.851 -1.832 1.00 87.94 102 LEU A C 1
ATOM 755 O O . LEU A 1 102 ? -5.957 -6.961 -0.706 1.00 87.94 102 LEU A O 1
ATOM 759 N N . GLU A 1 103 ? -4.622 -7.751 -2.327 1.00 86.81 103 GLU A N 1
ATOM 760 C CA . GLU A 1 103 ? -4.123 -8.876 -1.535 1.00 86.81 103 GLU A CA 1
ATOM 761 C C . GLU A 1 103 ? -3.220 -8.382 -0.396 1.00 86.81 103 GLU A C 1
ATOM 763 O O . GLU A 1 103 ? -3.399 -8.797 0.752 1.00 86.81 103 GLU A O 1
ATOM 768 N N . ALA A 1 104 ? -2.311 -7.445 -0.677 1.00 85.25 104 ALA A N 1
ATOM 769 C CA . ALA A 1 104 ? -1.482 -6.804 0.344 1.00 85.25 104 ALA A CA 1
ATOM 770 C C . ALA A 1 104 ? -2.344 -6.069 1.390 1.00 85.25 104 ALA A C 1
ATOM 772 O O . ALA A 1 104 ? -2.180 -6.273 2.596 1.00 85.25 104 ALA A O 1
ATOM 773 N N . THR A 1 105 ? -3.346 -5.314 0.932 1.00 89.75 105 THR A N 1
ATOM 774 C CA . THR A 1 105 ? -4.318 -4.619 1.788 1.00 89.75 105 THR A CA 1
ATOM 775 C C . THR A 1 105 ? -5.106 -5.599 2.664 1.00 89.75 105 THR A C 1
ATOM 777 O O . THR A 1 105 ? -5.242 -5.373 3.867 1.00 89.75 105 THR A O 1
ATOM 780 N N . ARG A 1 106 ? -5.600 -6.722 2.111 1.00 90.62 106 ARG A N 1
ATOM 781 C CA . ARG A 1 106 ? -6.295 -7.771 2.891 1.00 90.62 106 ARG A CA 1
ATOM 782 C C . ARG A 1 106 ? -5.420 -8.302 4.013 1.00 90.62 106 ARG A C 1
ATOM 784 O O . ARG A 1 106 ? -5.910 -8.450 5.130 1.00 90.62 106 ARG A O 1
ATOM 791 N N . ARG A 1 107 ? -4.156 -8.612 3.713 1.00 88.25 107 ARG A N 1
ATOM 792 C CA . ARG A 1 107 ? -3.212 -9.156 4.698 1.00 88.25 107 ARG A CA 1
ATOM 793 C C . ARG A 1 107 ? -2.975 -8.173 5.829 1.00 88.25 107 ARG A C 1
ATOM 795 O O . ARG A 1 107 ? -3.102 -8.556 6.988 1.00 88.25 107 ARG A O 1
ATOM 802 N N . LEU A 1 108 ? -2.703 -6.912 5.499 1.00 88.19 108 LEU A N 1
ATOM 803 C CA . LEU A 1 108 ? -2.465 -5.888 6.507 1.00 88.19 108 LEU A CA 1
ATOM 804 C C . LEU A 1 108 ? -3.709 -5.629 7.364 1.00 88.19 108 LEU A C 1
ATOM 806 O O . LEU A 1 108 ? -3.607 -5.650 8.586 1.00 88.19 108 LEU A O 1
ATOM 810 N N . LEU A 1 109 ? -4.897 -5.497 6.765 1.00 89.75 109 LEU A N 1
ATOM 811 C CA . LEU A 1 109 ? -6.142 -5.386 7.534 1.00 89.75 109 LEU A CA 1
ATOM 812 C C . LEU A 1 109 ? -6.362 -6.608 8.437 1.00 89.75 109 LEU A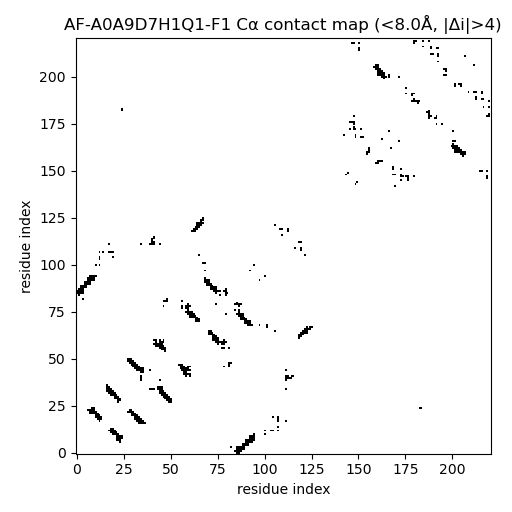 C 1
ATOM 814 O O . LEU A 1 109 ? -6.771 -6.453 9.583 1.00 89.75 109 LEU A O 1
ATOM 818 N N . GLY A 1 110 ? -6.050 -7.814 7.957 1.00 88.69 110 GLY A N 1
ATOM 819 C CA . GLY A 1 110 ? -6.097 -9.030 8.769 1.00 88.69 110 GLY A CA 1
ATOM 820 C C . GLY A 1 110 ? -5.201 -8.956 10.009 1.00 88.69 110 GLY A C 1
ATOM 821 O O . GLY A 1 110 ? -5.627 -9.376 11.079 1.00 88.69 110 GLY A O 1
ATOM 822 N N . MET A 1 111 ? -4.005 -8.373 9.882 1.00 85.25 111 MET A N 1
ATOM 823 C CA . MET A 1 111 ? -3.092 -8.151 11.011 1.00 85.25 111 MET A CA 1
ATOM 824 C C . MET A 1 111 ? -3.588 -7.052 11.960 1.00 85.25 111 MET A C 1
ATOM 826 O O . MET A 1 111 ? -3.534 -7.226 13.173 1.00 85.25 111 MET A O 1
ATOM 830 N N . LEU A 1 112 ? -4.099 -5.934 11.434 1.00 84.44 112 LEU A N 1
ATOM 831 C CA . LEU A 1 112 ? -4.598 -4.818 12.252 1.00 84.44 112 LEU A CA 1
ATOM 832 C C . LEU A 1 112 ? -5.827 -5.200 13.090 1.00 84.44 112 LEU A C 1
ATOM 834 O O . LEU A 1 112 ? -6.005 -4.709 14.200 1.00 84.44 112 LEU A O 1
ATOM 838 N N . PHE A 1 113 ? -6.673 -6.086 12.561 1.00 87.00 113 PHE A N 1
ATOM 839 C CA . PHE A 1 113 ? -7.886 -6.565 13.226 1.00 87.00 113 PHE A CA 1
ATOM 840 C C . PHE A 1 113 ? -7.711 -7.955 13.858 1.00 87.00 113 PHE A C 1
ATOM 842 O O . PHE A 1 113 ? -8.704 -8.591 14.206 1.00 87.00 113 PHE A O 1
ATOM 849 N N . GLU A 1 114 ? -6.478 -8.443 14.037 1.00 85.62 114 GLU A N 1
ATOM 850 C CA . GLU A 1 114 ? -6.217 -9.773 14.608 1.00 85.62 114 GLU A CA 1
ATOM 851 C C . GLU A 1 114 ? -6.828 -9.927 16.013 1.00 85.62 114 GLU A C 1
ATOM 853 O O . GLU A 1 114 ? -7.404 -10.970 16.334 1.00 85.62 114 GLU A O 1
ATOM 858 N N . SER A 1 115 ? -6.776 -8.867 16.830 1.00 82.19 115 SER A N 1
ATOM 859 C CA . SER A 1 115 ? -7.350 -8.847 18.181 1.00 82.19 115 SER A CA 1
ATOM 860 C C . SER A 1 115 ? -8.884 -8.833 18.207 1.00 82.19 115 SER A C 1
ATOM 862 O O . SER A 1 115 ? -9.473 -9.246 19.207 1.00 82.19 115 SER A O 1
ATOM 864 N N . ASP A 1 116 ? -9.540 -8.394 17.128 1.00 86.12 116 ASP A N 1
ATOM 865 C CA . ASP A 1 116 ? -11.000 -8.357 17.012 1.00 86.12 116 ASP A CA 1
ATOM 866 C C . ASP A 1 116 ? -11.467 -8.517 15.555 1.00 86.12 116 ASP A C 1
ATOM 868 O O . ASP A 1 116 ? -11.977 -7.597 14.903 1.00 86.12 116 ASP A O 1
ATOM 872 N N . ALA A 1 117 ? -11.340 -9.746 15.050 1.00 86.69 117 ALA A N 1
ATOM 873 C CA . ALA A 1 117 ? -11.710 -10.094 13.680 1.00 86.69 117 ALA A CA 1
ATOM 874 C C . ALA A 1 117 ? -13.200 -9.847 13.361 1.00 86.69 117 ALA A C 1
ATOM 876 O O . ALA A 1 117 ? -13.576 -9.778 12.193 1.00 86.69 117 ALA A O 1
ATOM 877 N N . SER A 1 118 ? -14.066 -9.684 14.373 1.00 89.38 118 SER A N 1
ATOM 878 C CA . SER A 1 118 ? -15.498 -9.415 14.172 1.00 89.38 118 SER A CA 1
ATOM 879 C C . SER A 1 118 ? -15.779 -8.029 13.573 1.00 89.38 118 SER A C 1
ATOM 881 O O . SER A 1 118 ? -16.861 -7.788 13.028 1.00 89.38 118 SER A O 1
ATOM 883 N N . ARG A 1 119 ? -14.802 -7.117 13.654 1.00 90.81 119 ARG A N 1
ATOM 884 C CA . ARG A 1 119 ? -14.867 -5.749 13.121 1.00 90.81 119 ARG A CA 1
ATOM 885 C C . ARG A 1 119 ? -14.342 -5.631 11.691 1.00 90.81 119 ARG A C 1
ATOM 887 O O . ARG A 1 119 ? -14.450 -4.551 11.109 1.00 90.81 119 ARG A O 1
ATOM 894 N N . LEU A 1 120 ? -13.840 -6.725 11.115 1.00 92.75 120 LEU A N 1
ATOM 895 C CA . LEU A 1 120 ? -13.334 -6.783 9.750 1.00 92.75 120 LEU A CA 1
ATOM 896 C C . LEU A 1 120 ? -14.210 -7.681 8.873 1.00 92.75 120 LEU A C 1
ATOM 898 O O . LEU A 1 120 ? -14.487 -8.832 9.198 1.00 92.75 120 LEU A O 1
ATOM 902 N N . THR A 1 121 ? -14.625 -7.170 7.717 1.00 94.69 121 THR A N 1
ATOM 903 C CA . THR A 1 121 ? -15.292 -7.969 6.680 1.00 94.69 121 THR A CA 1
ATOM 904 C C . THR A 1 121 ? -14.461 -7.968 5.405 1.00 94.69 121 THR A C 1
ATOM 906 O O . THR A 1 121 ? -14.381 -6.960 4.712 1.00 94.69 121 THR A O 1
ATOM 909 N N . LEU A 1 122 ? -13.873 -9.111 5.059 1.00 91.00 122 LEU A N 1
ATOM 910 C CA . LEU A 1 122 ? -13.156 -9.292 3.798 1.00 91.00 122 LEU A CA 1
ATOM 911 C C . LEU A 1 122 ? -14.029 -10.106 2.843 1.00 91.00 122 LEU A C 1
ATOM 913 O O . LEU A 1 122 ? -14.308 -11.278 3.103 1.00 91.00 122 LEU A O 1
ATOM 917 N N . ALA A 1 123 ? -14.467 -9.506 1.735 1.00 85.69 123 ALA A N 1
ATOM 918 C CA . ALA A 1 123 ? -15.118 -10.268 0.675 1.00 85.69 123 ALA A CA 1
ATOM 919 C C . ALA A 1 123 ? -14.131 -11.297 0.103 1.00 85.69 123 ALA A C 1
ATOM 921 O O . ALA A 1 123 ? -12.943 -11.011 -0.042 1.00 85.69 123 ALA A O 1
ATOM 922 N N . ALA A 1 124 ? -14.604 -12.497 -0.234 1.00 72.12 124 ALA A N 1
ATOM 923 C CA . ALA A 1 124 ? -13.769 -13.422 -0.987 1.00 72.12 124 ALA A CA 1
ATOM 924 C C . ALA A 1 124 ? -13.432 -12.770 -2.337 1.00 72.12 124 ALA A C 1
ATOM 926 O O . ALA A 1 124 ? -14.358 -12.261 -2.972 1.00 72.12 124 ALA A O 1
ATOM 927 N N . PRO A 1 125 ? -12.164 -12.793 -2.787 1.00 62.03 125 PRO A N 1
ATOM 928 C CA . PRO A 1 125 ? -11.815 -12.238 -4.084 1.00 62.03 125 PRO A CA 1
ATOM 929 C C . PRO A 1 125 ? -12.687 -12.918 -5.134 1.00 62.03 125 PRO A C 1
ATOM 931 O O . PRO A 1 125 ? -12.659 -14.152 -5.266 1.00 62.03 125 PRO A O 1
ATOM 934 N N . THR A 1 126 ? -13.493 -12.145 -5.866 1.00 56.62 126 THR A N 1
ATOM 935 C CA . THR A 1 126 ? -14.174 -12.725 -7.016 1.00 56.62 126 THR A CA 1
ATOM 936 C C . THR A 1 126 ? -13.088 -13.100 -8.009 1.00 56.62 126 THR A C 1
ATOM 938 O O . THR A 1 126 ? -12.458 -12.259 -8.643 1.00 56.62 126 THR A O 1
ATOM 941 N N . LYS A 1 127 ? -12.810 -14.404 -8.125 1.00 44.25 127 LYS A N 1
ATOM 942 C CA . LYS A 1 127 ? -11.974 -14.926 -9.203 1.00 44.25 127 LYS A CA 1
ATOM 943 C C . LYS A 1 127 ? -12.672 -14.558 -10.507 1.00 44.25 127 LYS A C 1
ATOM 945 O O . LYS A 1 127 ? -13.485 -15.333 -11.013 1.00 44.25 127 LYS A O 1
ATOM 950 N N . LYS A 1 128 ? -12.367 -13.385 -11.069 1.00 40.06 128 LYS A N 1
ATOM 951 C CA . LYS A 1 128 ? -12.635 -13.125 -12.477 1.00 40.06 128 LYS A CA 1
ATOM 952 C C . LYS A 1 128 ? -11.981 -14.294 -13.210 1.00 40.06 128 LYS A C 1
ATOM 954 O O . LYS A 1 128 ? -10.812 -14.592 -12.942 1.00 40.06 128 LYS A O 1
ATOM 959 N N . PRO A 1 129 ? -12.716 -15.029 -14.062 1.00 31.58 129 PRO A N 1
ATOM 960 C CA . PRO A 1 129 ? -12.093 -16.066 -14.860 1.00 31.58 129 PRO A CA 1
ATOM 961 C C . PRO A 1 129 ? -10.928 -15.395 -15.572 1.00 31.58 129 PRO A C 1
ATOM 963 O O . PRO A 1 129 ? -11.147 -14.411 -16.281 1.00 31.58 129 PRO A O 1
ATOM 966 N N . ARG A 1 130 ? -9.702 -15.880 -15.327 1.00 32.16 130 ARG A N 1
ATOM 967 C CA . ARG A 1 130 ? -8.522 -15.491 -16.098 1.00 32.16 130 ARG A CA 1
ATOM 968 C C . ARG A 1 130 ? -8.935 -15.628 -17.558 1.00 32.16 130 ARG A C 1
ATOM 970 O O . ARG A 1 130 ? -9.010 -16.742 -18.080 1.00 32.16 130 ARG A O 1
ATOM 977 N N . LYS A 1 131 ? -9.263 -14.511 -18.214 1.00 29.05 131 LYS A N 1
ATOM 978 C CA . LYS A 1 131 ? -9.285 -14.476 -19.666 1.00 29.05 131 LYS A CA 1
ATOM 979 C C . LYS A 1 131 ? -7.864 -14.849 -20.024 1.00 29.05 131 LYS A C 1
ATOM 981 O O . LYS A 1 131 ? -6.932 -14.140 -19.658 1.00 29.05 131 LYS A O 1
ATOM 986 N N . LYS A 1 132 ? -7.727 -16.026 -20.631 1.00 31.56 132 LYS A N 1
ATOM 987 C CA . LYS A 1 132 ? -6.516 -16.476 -21.304 1.00 31.56 132 LYS A CA 1
ATOM 988 C C . LYS A 1 132 ? -5.986 -15.245 -22.029 1.00 31.56 132 LYS A C 1
ATOM 990 O O . LYS A 1 132 ? -6.701 -14.728 -22.888 1.00 31.56 132 LYS A O 1
ATOM 995 N N . ALA A 1 133 ? -4.852 -14.716 -21.577 1.00 30.78 133 ALA A N 1
ATOM 996 C CA . ALA A 1 133 ? -4.245 -13.558 -22.198 1.00 30.78 133 ALA A CA 1
ATOM 997 C C . ALA A 1 133 ? -4.066 -13.935 -23.668 1.00 30.78 133 ALA A C 1
ATOM 999 O O . ALA A 1 133 ? -3.300 -14.837 -24.001 1.00 30.78 133 ALA A O 1
ATOM 1000 N N . SER A 1 134 ? -4.887 -13.355 -24.536 1.00 30.03 134 SER A N 1
ATOM 1001 C CA . SER A 1 134 ? -4.576 -13.310 -25.950 1.00 30.03 134 SER A CA 1
ATOM 1002 C C . SER A 1 134 ? -3.287 -12.513 -26.023 1.00 30.03 134 SER A C 1
ATOM 1004 O O . SER A 1 134 ? -3.293 -11.356 -25.597 1.00 30.03 134 SER A O 1
ATOM 1006 N N . GLU A 1 135 ? -2.211 -13.171 -26.461 1.00 28.78 135 GLU A N 1
ATOM 1007 C CA . GLU A 1 135 ? -0.918 -12.557 -26.764 1.00 28.78 135 GLU A CA 1
ATOM 1008 C C . GLU A 1 135 ? -1.132 -11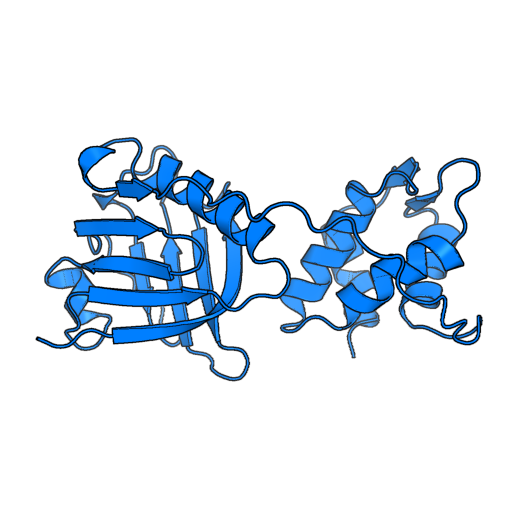.131 -27.287 1.00 28.78 135 GLU A C 1
ATOM 1010 O O . GLU A 1 135 ? -1.840 -10.953 -28.289 1.00 28.78 135 GLU A O 1
ATOM 1015 N N . PRO A 1 136 ? -0.576 -10.104 -26.622 1.00 32.25 136 PRO A N 1
ATOM 1016 C CA . PRO A 1 136 ? -0.572 -8.781 -27.206 1.00 32.25 136 PRO A CA 1
ATOM 1017 C C . PRO A 1 136 ? 0.206 -8.864 -28.526 1.00 32.25 136 PRO A C 1
ATOM 1019 O O . PRO A 1 136 ? 1.237 -9.540 -28.590 1.00 32.25 136 PRO A O 1
ATOM 1022 N N . PRO A 1 137 ? -0.260 -8.208 -29.602 1.00 31.17 137 PRO A N 1
ATOM 1023 C CA . PRO A 1 137 ? 0.468 -8.213 -30.856 1.00 31.17 137 PRO A CA 1
ATOM 1024 C C . PRO A 1 137 ? 1.850 -7.612 -30.606 1.00 31.17 137 PRO A C 1
ATOM 1026 O O . PRO A 1 137 ? 1.952 -6.487 -30.114 1.00 31.17 137 PRO A O 1
ATOM 1029 N N . VAL A 1 138 ? 2.894 -8.369 -30.956 1.00 36.53 138 VAL A N 1
ATOM 1030 C CA . VAL A 1 138 ? 4.298 -7.952 -30.907 1.00 36.53 138 VAL A CA 1
ATOM 1031 C C . VAL A 1 138 ? 4.460 -6.689 -31.751 1.00 36.53 138 VAL A C 1
ATOM 1033 O O . VAL A 1 138 ? 4.709 -6.735 -32.957 1.00 36.53 138 VAL A O 1
ATOM 1036 N N . ARG A 1 139 ? 4.303 -5.526 -31.119 1.00 32.97 139 ARG A N 1
ATOM 1037 C CA . ARG A 1 139 ? 4.789 -4.264 -31.657 1.00 32.97 139 ARG A CA 1
ATOM 1038 C C . ARG A 1 139 ? 6.263 -4.202 -31.311 1.00 32.97 139 ARG A C 1
ATOM 1040 O O . ARG A 1 139 ? 6.640 -3.828 -30.209 1.00 32.97 139 ARG A O 1
ATOM 1047 N N . ARG A 1 140 ? 7.087 -4.596 -32.282 1.00 36.16 140 ARG A N 1
ATOM 1048 C CA . ARG A 1 140 ? 8.521 -4.304 -32.288 1.00 36.16 140 ARG A CA 1
ATOM 1049 C C . ARG A 1 140 ? 8.696 -2.786 -32.284 1.00 36.16 140 ARG A C 1
ATOM 1051 O O . ARG A 1 140 ? 8.646 -2.161 -33.341 1.00 36.16 140 ARG A O 1
ATOM 1058 N N . SER A 1 141 ? 8.870 -2.210 -31.103 1.00 33.75 141 SER A N 1
ATOM 1059 C CA . SER A 1 141 ? 9.436 -0.872 -30.958 1.00 33.75 141 SER A CA 1
ATOM 1060 C C . SER A 1 141 ? 10.964 -0.962 -31.100 1.00 33.75 141 SER A C 1
ATOM 1062 O O . SER A 1 141 ? 11.542 -2.016 -30.821 1.00 33.75 141 SER A O 1
ATOM 1064 N N . PRO A 1 142 ? 11.640 0.081 -31.608 1.00 37.53 142 PRO A N 1
ATOM 1065 C CA . PRO A 1 142 ? 13.040 -0.009 -32.000 1.00 37.53 142 PRO A CA 1
ATOM 1066 C C . PRO A 1 142 ? 13.932 -0.220 -30.774 1.00 37.53 142 PRO A C 1
ATOM 1068 O O . PRO A 1 142 ? 13.900 0.562 -29.826 1.00 37.53 142 PRO A O 1
ATOM 1071 N N . ARG A 1 143 ? 14.746 -1.278 -30.823 1.00 45.31 143 ARG A N 1
ATOM 1072 C CA . ARG A 1 143 ? 15.855 -1.537 -29.899 1.00 45.31 143 ARG A CA 1
ATOM 1073 C C . ARG A 1 143 ? 16.871 -0.398 -30.021 1.00 45.31 143 ARG A C 1
ATOM 1075 O O . ARG A 1 143 ? 17.391 -0.191 -31.115 1.00 45.31 143 ARG A O 1
ATOM 1082 N N . GLY A 1 144 ? 17.171 0.307 -28.929 1.00 42.78 144 GLY A N 1
ATOM 1083 C CA . GLY A 1 144 ? 18.342 1.188 -28.911 1.00 42.78 144 GLY A CA 1
ATOM 1084 C C . GLY A 1 144 ? 18.500 2.144 -27.733 1.00 42.78 144 GLY A C 1
ATOM 1085 O O . GLY A 1 144 ? 19.626 2.327 -27.298 1.00 42.78 144 GLY A O 1
ATOM 1086 N N . ASP A 1 145 ? 17.429 2.747 -27.203 1.00 58.12 145 ASP A N 1
ATOM 1087 C CA . ASP A 1 145 ? 17.613 3.988 -26.420 1.00 58.12 145 ASP A CA 1
ATOM 1088 C C . ASP A 1 145 ? 16.607 4.240 -25.277 1.00 58.12 145 ASP A C 1
ATOM 1090 O O . ASP A 1 145 ? 16.424 5.384 -24.859 1.00 58.12 145 ASP A O 1
ATOM 1094 N N . SER A 1 146 ? 15.939 3.214 -24.734 1.00 81.06 146 SER A N 1
ATOM 1095 C CA . SER A 1 146 ? 15.029 3.432 -23.595 1.00 81.06 146 SER A CA 1
ATOM 1096 C C . SER A 1 146 ? 15.795 3.654 -22.282 1.00 81.06 146 SER A C 1
ATOM 1098 O O . SER A 1 146 ? 16.868 3.083 -22.069 1.00 81.06 146 SER A O 1
ATOM 1100 N N . ALA A 1 147 ? 15.231 4.469 -21.381 1.00 88.25 147 ALA A N 1
ATOM 1101 C CA . ALA A 1 147 ? 15.781 4.699 -20.040 1.00 88.25 147 ALA A CA 1
ATOM 1102 C C . ALA A 1 147 ? 15.999 3.377 -19.280 1.00 88.25 147 ALA A C 1
ATOM 1104 O O . ALA A 1 147 ? 17.030 3.203 -18.641 1.00 88.25 147 ALA A O 1
ATOM 1105 N N . ALA A 1 148 ? 15.094 2.408 -19.461 1.00 91.94 148 ALA A N 1
ATOM 1106 C CA . ALA A 1 148 ? 15.208 1.062 -18.903 1.00 91.94 148 ALA A CA 1
ATOM 1107 C C . ALA A 1 148 ? 16.454 0.304 -19.387 1.00 91.94 148 ALA A C 1
ATOM 1109 O O . ALA A 1 148 ? 17.142 -0.313 -18.580 1.00 91.94 148 ALA A O 1
ATOM 1110 N N . VAL A 1 149 ? 16.783 0.371 -20.685 1.00 92.88 149 VAL A N 1
ATOM 1111 C CA . VAL A 1 149 ? 18.011 -0.254 -21.207 1.00 92.88 149 VAL A CA 1
ATOM 1112 C C . VAL A 1 149 ? 19.242 0.413 -20.597 1.00 92.88 149 VAL A C 1
ATOM 1114 O O . VAL A 1 149 ? 20.154 -0.284 -20.175 1.00 92.88 149 VAL A O 1
ATOM 1117 N N . LYS A 1 150 ? 19.266 1.748 -20.505 1.00 90.44 150 LYS A N 1
ATOM 1118 C CA . LYS A 1 150 ? 20.409 2.487 -19.939 1.00 90.44 150 LYS A CA 1
ATOM 1119 C C . LYS A 1 150 ? 20.613 2.186 -18.454 1.00 90.44 150 LYS A C 1
ATOM 1121 O O . LYS A 1 150 ? 21.748 1.965 -18.044 1.00 90.44 150 LYS A O 1
ATOM 1126 N N . LEU A 1 151 ? 19.525 2.129 -17.686 1.00 94.12 151 LEU A N 1
ATOM 1127 C CA . LEU A 1 151 ? 19.536 1.737 -16.279 1.00 94.12 151 LEU A CA 1
ATOM 1128 C C . LEU A 1 151 ? 20.117 0.328 -16.111 1.00 94.12 151 LEU A C 1
ATOM 1130 O O . LEU A 1 151 ? 21.082 0.146 -15.377 1.00 94.12 151 LEU A O 1
ATOM 1134 N N . LEU A 1 152 ? 19.573 -0.661 -16.824 1.00 95.75 152 LEU A N 1
ATOM 1135 C CA . LEU A 1 152 ? 20.013 -2.052 -16.702 1.00 95.75 152 LEU A CA 1
ATOM 1136 C C . LEU A 1 152 ? 21.459 -2.249 -17.169 1.00 95.75 152 LEU A C 1
ATOM 1138 O O . LEU A 1 152 ? 22.221 -2.932 -16.493 1.00 95.75 152 LEU A O 1
ATOM 1142 N N . THR A 1 153 ? 21.871 -1.596 -18.260 1.00 93.62 153 THR A N 1
ATOM 1143 C CA . THR A 1 153 ? 23.276 -1.591 -18.693 1.00 93.62 153 THR A CA 1
ATOM 1144 C C . THR A 1 153 ? 24.184 -1.036 -17.603 1.00 93.62 153 THR A C 1
ATOM 1146 O O . THR A 1 153 ? 25.184 -1.668 -17.279 1.00 93.62 153 THR A O 1
ATOM 1149 N N . LEU A 1 154 ? 23.828 0.098 -16.990 1.00 91.06 154 LEU A N 1
ATOM 1150 C CA . LEU A 1 154 ? 24.617 0.688 -15.909 1.00 91.06 154 LEU A CA 1
ATOM 1151 C C . LEU A 1 154 ? 24.745 -0.262 -14.710 1.00 91.06 154 LEU A C 1
ATOM 1153 O O . LEU A 1 154 ? 25.841 -0.414 -14.170 1.00 91.06 154 LEU A O 1
ATOM 1157 N N . LEU A 1 155 ? 23.642 -0.892 -14.292 1.00 93.94 155 LEU A N 1
ATOM 1158 C CA . LEU A 1 155 ? 23.630 -1.818 -13.158 1.00 93.94 155 LEU A CA 1
ATOM 1159 C C . LEU A 1 155 ? 24.502 -3.053 -13.431 1.00 93.94 155 LEU A C 1
ATOM 1161 O O . LEU A 1 155 ? 25.308 -3.425 -12.579 1.00 93.94 155 LEU A O 1
ATOM 1165 N N . THR A 1 156 ? 24.404 -3.648 -14.622 1.00 91.19 156 THR A N 1
ATOM 1166 C CA . THR A 1 156 ? 25.216 -4.814 -15.000 1.00 91.19 156 THR A CA 1
ATOM 1167 C C . THR A 1 156 ? 26.692 -4.452 -15.195 1.00 91.19 156 THR A C 1
ATOM 1169 O O . THR A 1 156 ? 27.563 -5.150 -14.685 1.00 91.19 156 THR A O 1
ATOM 1172 N N . GLU A 1 157 ? 27.012 -3.343 -15.872 1.00 89.94 157 GLU A N 1
ATOM 1173 C CA . GLU A 1 157 ? 28.404 -2.906 -16.088 1.00 89.94 157 GLU A CA 1
ATOM 1174 C C . GLU A 1 157 ? 29.127 -2.567 -14.780 1.00 89.94 157 GLU A C 1
ATOM 1176 O O . GLU A 1 157 ? 30.341 -2.752 -14.671 1.00 89.94 157 GLU A O 1
ATOM 1181 N N . ARG A 1 158 ? 28.389 -2.084 -13.775 1.00 86.44 158 ARG A N 1
ATOM 1182 C CA . ARG A 1 158 ? 28.920 -1.822 -12.432 1.00 86.44 158 ARG A CA 1
ATOM 1183 C C . ARG A 1 158 ? 28.932 -3.051 -11.521 1.00 86.44 158 ARG A C 1
ATOM 1185 O O . ARG A 1 158 ? 29.373 -2.924 -10.382 1.00 86.44 158 ARG A O 1
ATOM 1192 N N . GLY A 1 159 ? 28.472 -4.208 -11.998 1.00 87.94 159 GLY A N 1
ATOM 1193 C CA . GLY A 1 159 ? 28.390 -5.433 -11.200 1.00 87.94 159 GLY A CA 1
ATOM 1194 C C . GLY A 1 159 ? 27.430 -5.314 -10.015 1.00 87.94 159 GLY A C 1
ATOM 1195 O O . GLY A 1 159 ? 27.668 -5.911 -8.974 1.00 87.94 159 GLY A O 1
ATOM 1196 N N . LEU A 1 160 ? 26.383 -4.496 -10.145 1.00 88.00 160 LEU A N 1
ATOM 1197 C CA . LEU A 1 160 ? 25.357 -4.311 -9.113 1.00 88.00 160 LEU A CA 1
ATOM 1198 C C . LEU A 1 160 ? 24.251 -5.360 -9.212 1.00 88.00 160 LEU A C 1
ATOM 1200 O O . LEU A 1 160 ? 23.614 -5.671 -8.209 1.00 88.00 160 LEU A O 1
ATOM 1204 N N . ILE A 1 161 ? 24.049 -5.898 -10.413 1.00 91.56 161 ILE A N 1
ATOM 1205 C CA . ILE A 1 161 ? 23.185 -7.043 -10.691 1.00 91.56 161 ILE A CA 1
ATOM 1206 C C . ILE A 1 161 ? 23.892 -7.980 -11.671 1.00 91.56 161 ILE A C 1
ATOM 1208 O O . ILE A 1 161 ? 24.655 -7.527 -12.531 1.00 91.56 161 ILE A O 1
ATOM 1212 N N . GLU A 1 162 ? 23.576 -9.262 -11.588 1.00 89.44 162 GLU A N 1
ATOM 1213 C CA . GLU A 1 162 ? 23.943 -10.285 -12.563 1.00 89.44 162 GLU A CA 1
ATOM 1214 C C . GLU A 1 162 ? 22.678 -10.877 -13.185 1.00 89.44 162 GLU A C 1
ATOM 1216 O O . GLU A 1 162 ? 21.681 -11.103 -12.502 1.00 89.44 162 GLU A O 1
ATOM 1221 N N . LEU A 1 163 ? 22.694 -11.084 -14.502 1.00 92.62 163 LEU A N 1
ATOM 1222 C CA . LEU A 1 163 ? 21.568 -11.664 -15.231 1.00 92.62 163 LEU A CA 1
ATOM 1223 C C . LEU A 1 163 ? 21.714 -13.183 -15.314 1.00 92.62 163 LEU A C 1
ATOM 1225 O O . LEU A 1 163 ? 22.826 -13.688 -15.454 1.00 92.62 163 LEU A O 1
ATOM 1229 N N . ASP A 1 164 ? 20.586 -13.889 -15.284 1.00 93.00 164 ASP A N 1
ATOM 1230 C CA . ASP A 1 164 ? 20.551 -15.347 -15.407 1.00 93.00 164 ASP A CA 1
ATOM 1231 C C . ASP A 1 164 ? 20.995 -15.835 -16.797 1.00 93.00 164 ASP A C 1
ATOM 1233 O O . ASP A 1 164 ? 20.955 -15.105 -17.798 1.00 93.00 164 ASP A O 1
ATOM 1237 N N . GLU A 1 165 ? 21.424 -17.096 -16.873 1.00 81.00 165 GLU A N 1
ATOM 1238 C CA . GLU A 1 165 ? 21.919 -17.708 -18.102 1.00 81.00 165 GLU A CA 1
ATOM 1239 C C . GLU A 1 165 ? 20.839 -17.702 -19.200 1.00 81.00 165 GLU A C 1
ATOM 1241 O O . GLU A 1 165 ? 19.865 -18.452 -19.182 1.00 81.00 165 GLU A O 1
ATOM 1246 N N . GLY A 1 166 ? 21.041 -16.861 -20.218 1.00 84.81 166 GLY A N 1
ATOM 1247 C CA . GLY A 1 166 ? 20.124 -16.719 -21.353 1.00 84.81 166 GLY A CA 1
ATOM 1248 C C . GLY A 1 166 ? 19.191 -15.509 -21.275 1.00 84.81 166 GLY A C 1
ATOM 1249 O O . GLY A 1 166 ? 18.486 -15.243 -22.251 1.00 84.81 166 GLY A O 1
ATOM 1250 N N . ALA A 1 167 ? 19.224 -14.742 -20.184 1.00 90.62 167 ALA A N 1
ATOM 1251 C CA . ALA A 1 167 ? 18.566 -13.446 -20.105 1.00 90.62 167 ALA A CA 1
ATOM 1252 C C . ALA A 1 167 ? 19.358 -12.365 -20.860 1.00 90.62 167 ALA A C 1
ATOM 1254 O O . ALA A 1 167 ? 20.590 -12.369 -20.903 1.00 90.62 167 ALA A O 1
ATOM 1255 N N . THR A 1 168 ? 18.647 -11.405 -21.459 1.00 91.19 168 THR A N 1
ATOM 1256 C CA . THR A 1 168 ? 19.271 -10.241 -22.100 1.00 91.19 168 THR A CA 1
ATOM 1257 C C . THR A 1 168 ? 18.700 -8.936 -21.559 1.00 91.19 168 THR A C 1
ATOM 1259 O O . THR A 1 168 ? 17.516 -8.847 -21.231 1.00 91.19 168 THR A O 1
ATOM 1262 N N . ILE A 1 169 ? 19.540 -7.895 -21.508 1.00 92.12 169 ILE A N 1
ATOM 1263 C CA . ILE A 1 169 ? 19.135 -6.548 -21.077 1.00 92.12 169 ILE A CA 1
ATOM 1264 C C . ILE A 1 169 ? 17.881 -6.059 -21.823 1.00 92.12 169 ILE A C 1
ATOM 1266 O O . ILE A 1 169 ? 16.969 -5.576 -21.157 1.00 92.12 169 ILE A O 1
ATOM 1270 N N . PRO A 1 170 ? 17.768 -6.184 -23.164 1.00 91.56 170 PRO A N 1
ATOM 1271 C CA . PRO A 1 170 ? 16.551 -5.790 -23.869 1.00 91.56 170 PRO A CA 1
ATOM 1272 C C . PRO A 1 170 ? 15.280 -6.481 -23.364 1.00 91.56 170 PRO A C 1
ATOM 1274 O O . PRO A 1 170 ? 14.256 -5.815 -23.250 1.00 91.56 170 PRO A O 1
ATOM 1277 N N . ASP A 1 171 ? 15.339 -7.773 -23.037 1.00 88.31 171 ASP A N 1
ATOM 1278 C CA . ASP A 1 171 ? 14.157 -8.537 -22.619 1.00 88.31 171 ASP A CA 1
ATOM 1279 C C . ASP A 1 171 ? 13.692 -8.131 -21.212 1.00 88.31 171 ASP A C 1
ATOM 1281 O O . ASP A 1 171 ? 12.493 -8.016 -20.953 1.00 88.31 171 ASP A O 1
ATOM 1285 N N . LEU A 1 172 ? 14.636 -7.869 -20.303 1.00 91.88 172 LEU A N 1
ATOM 1286 C CA . LEU A 1 172 ? 14.336 -7.335 -18.972 1.00 91.88 172 LEU A CA 1
ATOM 1287 C C . LEU A 1 172 ? 13.871 -5.869 -19.050 1.00 91.88 172 LEU A C 1
ATOM 1289 O O . LEU A 1 172 ? 12.944 -5.462 -18.348 1.00 91.88 172 LEU A O 1
ATOM 1293 N N . ALA A 1 173 ? 14.442 -5.079 -19.963 1.00 92.75 173 ALA A N 1
ATOM 1294 C CA . ALA A 1 173 ? 14.064 -3.684 -20.170 1.00 92.75 173 ALA A CA 1
ATOM 1295 C C . ALA A 1 173 ? 12.603 -3.525 -20.612 1.00 92.75 173 ALA A C 1
ATOM 1297 O O . ALA A 1 173 ? 11.969 -2.536 -20.241 1.00 92.75 173 ALA A O 1
ATOM 1298 N N . GLU A 1 174 ? 12.043 -4.478 -21.365 1.00 89.69 174 GLU A N 1
ATOM 1299 C CA . GLU A 1 174 ? 10.618 -4.475 -21.727 1.00 89.69 174 GLU A CA 1
ATOM 1300 C C . GLU A 1 174 ? 9.702 -4.507 -20.491 1.00 89.69 174 GLU A C 1
ATOM 1302 O O . GLU A 1 174 ? 8.628 -3.906 -20.517 1.00 89.69 174 GLU A O 1
ATOM 1307 N N . ARG A 1 175 ? 10.146 -5.136 -19.393 1.00 90.69 175 ARG A N 1
ATOM 1308 C CA . ARG A 1 175 ? 9.410 -5.219 -18.120 1.00 90.69 175 ARG A CA 1
ATOM 1309 C C . ARG A 1 175 ? 9.683 -4.035 -17.194 1.00 90.69 175 ARG A C 1
ATOM 1311 O O . ARG A 1 175 ? 8.766 -3.564 -16.534 1.00 90.69 175 ARG A O 1
ATOM 1318 N N . VAL A 1 176 ? 10.903 -3.498 -17.204 1.00 92.19 176 VAL A N 1
ATOM 1319 C CA . VAL A 1 176 ? 11.276 -2.298 -16.427 1.00 92.19 176 VAL A CA 1
ATOM 1320 C C . VAL A 1 176 ? 10.656 -1.017 -17.000 1.00 92.19 176 VAL A C 1
ATOM 1322 O O . VAL A 1 176 ? 10.276 -0.122 -16.251 1.00 92.19 176 VAL A O 1
ATOM 1325 N N . THR A 1 177 ? 10.523 -0.916 -18.326 1.00 91.19 177 THR A N 1
ATOM 1326 C CA . THR A 1 177 ? 10.011 0.286 -19.013 1.00 91.19 177 THR A CA 1
ATOM 1327 C C . THR A 1 177 ? 8.665 0.793 -18.470 1.00 91.19 177 THR A C 1
ATOM 1329 O O . THR A 1 177 ? 8.587 1.984 -18.171 1.00 91.19 177 THR A O 1
ATOM 1332 N N . PRO A 1 178 ? 7.608 -0.033 -18.323 1.00 85.31 178 PRO A N 1
ATOM 1333 C CA . PRO A 1 178 ? 6.343 0.446 -17.764 1.00 85.31 178 PRO A CA 1
ATOM 1334 C C . PRO A 1 178 ? 6.456 0.886 -16.297 1.00 85.31 178 PRO A C 1
ATOM 1336 O O . PRO A 1 178 ? 5.717 1.775 -15.889 1.00 85.31 178 PRO A O 1
ATOM 1339 N N . LEU A 1 179 ? 7.390 0.321 -15.522 1.00 88.81 179 LEU A N 1
ATOM 1340 C CA . LEU A 1 179 ? 7.570 0.654 -14.105 1.00 88.81 179 LEU A CA 1
ATOM 1341 C C . LEU A 1 179 ? 8.230 2.020 -13.900 1.00 88.81 179 LEU A C 1
ATOM 1343 O O . LEU A 1 179 ? 7.849 2.752 -12.992 1.00 88.81 179 LEU A O 1
ATOM 1347 N N . LEU A 1 180 ? 9.169 2.394 -14.775 1.00 87.06 180 LEU A N 1
ATOM 1348 C CA . LEU A 1 180 ? 9.767 3.736 -14.774 1.00 87.06 180 LEU A CA 1
ATOM 1349 C C . LEU A 1 180 ? 8.747 4.840 -15.096 1.00 87.06 180 LEU A C 1
ATOM 1351 O O . LEU A 1 180 ? 8.978 5.993 -14.759 1.00 87.06 180 LEU A O 1
ATOM 1355 N N . GLY A 1 181 ? 7.630 4.500 -15.745 1.00 81.75 181 GLY A N 1
ATOM 1356 C CA . GLY A 1 181 ? 6.548 5.439 -16.051 1.00 81.75 181 GLY A CA 1
ATOM 1357 C C . GLY A 1 181 ? 5.496 5.584 -14.947 1.00 81.75 181 GLY A C 1
ATOM 1358 O O . GLY A 1 181 ? 4.507 6.282 -15.165 1.00 81.75 181 GLY A O 1
ATOM 1359 N N . LEU A 1 182 ? 5.651 4.903 -13.805 1.00 73.50 182 LEU A N 1
ATOM 1360 C CA . LEU A 1 182 ? 4.694 4.990 -12.702 1.00 73.50 182 LEU A CA 1
ATOM 1361 C C . LEU A 1 182 ? 4.813 6.331 -11.974 1.00 73.50 182 LEU A C 1
ATOM 1363 O O . LEU A 1 182 ? 5.908 6.822 -11.704 1.00 73.50 182 LEU A O 1
ATOM 1367 N N . LEU A 1 183 ? 3.667 6.882 -11.585 1.00 71.12 183 LEU A N 1
ATOM 1368 C CA . LEU A 1 183 ? 3.581 8.019 -10.677 1.00 71.12 183 LEU A CA 1
ATOM 1369 C C . LEU A 1 183 ? 2.925 7.572 -9.358 1.00 71.12 183 LEU A C 1
ATOM 1371 O O . LEU A 1 183 ? 2.114 6.639 -9.370 1.00 71.12 183 LEU A O 1
ATOM 1375 N N . PRO A 1 184 ? 3.312 8.176 -8.217 1.00 81.81 184 PRO A N 1
ATOM 1376 C CA . PRO A 1 184 ? 4.430 9.108 -8.032 1.00 81.81 184 PRO A CA 1
ATOM 1377 C C . PRO A 1 184 ? 5.796 8.410 -8.171 1.00 81.81 184 PRO A C 1
ATOM 1379 O O . PRO A 1 184 ? 5.893 7.190 -8.040 1.00 81.81 184 PRO A O 1
ATOM 1382 N N . GLU A 1 185 ? 6.882 9.172 -8.350 1.00 82.56 185 GLU A N 1
ATOM 1383 C CA . GLU A 1 185 ? 8.246 8.626 -8.520 1.00 82.56 185 GLU A CA 1
ATOM 1384 C C . GLU A 1 185 ? 8.656 7.635 -7.418 1.00 82.56 185 GLU A C 1
ATOM 1386 O O . GLU A 1 185 ? 9.366 6.662 -7.673 1.00 82.56 185 GLU A O 1
ATOM 1391 N N . LYS A 1 186 ? 8.186 7.841 -6.178 1.00 83.00 186 LYS A N 1
ATOM 1392 C CA . LYS A 1 186 ? 8.408 6.905 -5.061 1.00 83.00 186 LYS A CA 1
ATOM 1393 C C . LYS A 1 186 ? 7.936 5.486 -5.415 1.00 83.00 186 LYS A C 1
ATOM 1395 O O . LYS A 1 186 ? 8.629 4.522 -5.095 1.00 83.00 186 LYS A O 1
ATOM 1400 N N . ARG A 1 187 ? 6.795 5.360 -6.102 1.00 75.44 187 ARG A N 1
ATOM 1401 C CA . ARG A 1 187 ? 6.225 4.082 -6.548 1.00 75.44 187 ARG A CA 1
ATOM 1402 C C . ARG A 1 187 ? 7.039 3.464 -7.678 1.00 75.44 187 ARG A C 1
ATOM 1404 O O . ARG A 1 187 ? 7.305 2.265 -7.627 1.00 75.44 187 ARG A O 1
ATOM 1411 N N . ALA A 1 188 ? 7.467 4.264 -8.655 1.00 7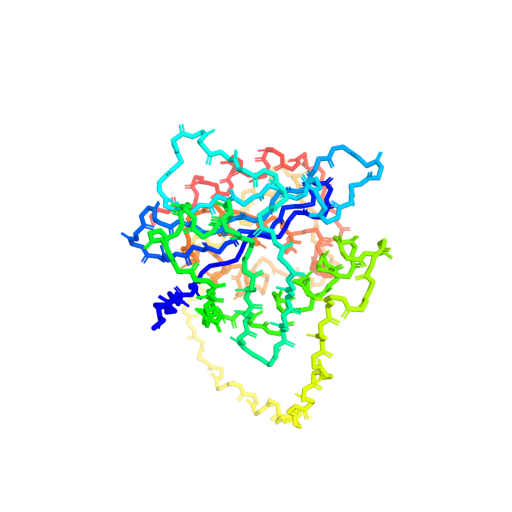9.81 188 ALA A N 1
ATOM 1412 C CA . ALA A 1 188 ? 8.338 3.789 -9.729 1.00 79.81 188 ALA A CA 1
ATOM 1413 C C . ALA A 1 188 ? 9.641 3.202 -9.171 1.00 79.81 188 ALA A C 1
ATOM 1415 O O . ALA A 1 188 ? 10.013 2.086 -9.524 1.00 79.81 188 ALA A O 1
ATOM 1416 N N . LYS A 1 189 ? 10.270 3.896 -8.212 1.00 87.94 189 LYS A N 1
ATOM 1417 C CA . LYS A 1 189 ? 11.462 3.409 -7.501 1.00 87.94 189 LYS A CA 1
ATOM 1418 C C . LYS A 1 189 ? 11.227 2.060 -6.830 1.00 87.94 189 LYS A C 1
ATOM 1420 O O . LYS A 1 189 ? 11.929 1.106 -7.153 1.00 87.94 189 LYS A O 1
ATOM 1425 N N . LYS A 1 190 ? 10.223 1.971 -5.945 1.00 87.88 190 LYS A N 1
ATOM 1426 C CA . LYS A 1 190 ? 9.856 0.723 -5.244 1.00 87.88 190 LYS A CA 1
ATOM 1427 C C . LYS A 1 190 ? 9.613 -0.428 -6.218 1.00 87.88 190 LYS A C 1
ATOM 1429 O O . LYS A 1 190 ? 10.170 -1.503 -6.041 1.00 87.88 190 LYS A O 1
ATOM 1434 N N . SER A 1 191 ? 8.842 -0.183 -7.274 1.00 85.25 191 SER A N 1
ATOM 1435 C CA . SER A 1 191 ? 8.439 -1.230 -8.219 1.00 85.25 191 SER A CA 1
ATOM 1436 C C . SER A 1 191 ? 9.607 -1.737 -9.063 1.00 85.25 191 SER A C 1
ATOM 1438 O O . SER A 1 191 ? 9.736 -2.939 -9.273 1.00 85.25 191 SER A O 1
ATOM 1440 N N . VAL A 1 192 ? 10.477 -0.838 -9.538 1.00 93.75 192 VAL A N 1
ATOM 1441 C CA . VAL A 1 192 ? 11.674 -1.228 -10.297 1.00 93.75 192 VAL A CA 1
ATOM 1442 C C . VAL A 1 192 ? 12.634 -2.020 -9.417 1.00 93.75 192 VAL A C 1
ATOM 1444 O O . VAL A 1 192 ? 13.120 -3.056 -9.856 1.00 93.75 192 VAL A O 1
ATOM 1447 N N . VAL A 1 193 ? 12.891 -1.565 -8.187 1.00 92.19 193 VAL A N 1
ATOM 1448 C CA . VAL A 1 193 ? 13.800 -2.263 -7.267 1.00 92.19 193 VAL A CA 1
ATOM 1449 C C . VAL A 1 193 ? 13.248 -3.634 -6.887 1.00 92.19 193 VAL A C 1
ATOM 1451 O O . VAL A 1 193 ? 13.974 -4.613 -7.018 1.00 92.19 193 VAL A O 1
ATOM 1454 N N . ALA A 1 194 ? 11.964 -3.740 -6.536 1.00 90.75 194 ALA A N 1
ATOM 1455 C CA . ALA A 1 194 ? 11.324 -5.029 -6.270 1.00 90.75 194 ALA A CA 1
ATOM 1456 C C . ALA A 1 194 ? 11.440 -5.986 -7.468 1.00 90.75 194 ALA A C 1
ATOM 1458 O O . ALA A 1 194 ? 11.819 -7.142 -7.302 1.00 90.75 194 ALA A O 1
ATOM 1459 N N . LEU A 1 195 ? 11.216 -5.493 -8.694 1.00 94.62 195 LEU A N 1
ATOM 1460 C CA . LEU A 1 195 ? 11.392 -6.307 -9.896 1.00 94.62 195 LEU A CA 1
ATOM 1461 C C . LEU A 1 195 ? 12.833 -6.818 -10.048 1.00 94.62 195 LEU A C 1
ATOM 1463 O O . LEU A 1 195 ? 13.014 -7.949 -10.479 1.00 94.62 195 LEU A O 1
ATOM 1467 N N . LEU A 1 196 ? 13.856 -6.037 -9.690 1.00 94.31 196 LEU A N 1
ATOM 1468 C CA . LEU A 1 196 ? 15.244 -6.511 -9.755 1.00 94.31 196 LEU A CA 1
ATOM 1469 C C . LEU A 1 196 ? 15.523 -7.668 -8.785 1.00 94.31 196 LEU A C 1
ATOM 1471 O O . LEU A 1 196 ? 16.341 -8.519 -9.112 1.00 94.31 196 LEU A O 1
ATOM 1475 N N . PHE A 1 197 ? 14.861 -7.708 -7.627 1.00 88.19 197 PHE A N 1
ATOM 1476 C CA . PHE A 1 197 ? 15.009 -8.798 -6.656 1.00 88.19 197 PHE A CA 1
ATOM 1477 C C . PHE A 1 197 ? 14.157 -10.031 -6.992 1.00 88.19 197 PHE A C 1
ATOM 1479 O O . PHE A 1 197 ? 14.579 -11.152 -6.710 1.00 88.19 197 PHE A O 1
ATOM 1486 N N . ASP A 1 198 ? 12.981 -9.836 -7.593 1.00 88.38 198 ASP A N 1
ATOM 1487 C CA . ASP A 1 198 ? 11.995 -10.904 -7.803 1.00 88.38 198 ASP A CA 1
ATOM 1488 C C . ASP A 1 198 ? 12.000 -11.502 -9.225 1.00 88.38 198 ASP A C 1
ATOM 1490 O O . ASP A 1 198 ? 11.461 -12.595 -9.439 1.00 88.38 198 ASP A O 1
ATOM 1494 N N . ASP A 1 199 ? 12.545 -10.802 -10.231 1.00 90.94 199 ASP A N 1
ATOM 1495 C CA . ASP A 1 199 ? 12.523 -11.271 -11.621 1.00 90.94 199 ASP A CA 1
ATOM 1496 C C . ASP A 1 199 ? 13.522 -12.420 -11.823 1.00 90.94 199 ASP A C 1
ATOM 1498 O O . ASP A 1 199 ? 14.721 -12.235 -11.625 1.00 90.94 199 ASP A O 1
ATOM 1502 N N . PRO A 1 200 ? 13.077 -13.590 -12.316 1.00 87.75 200 PRO A N 1
ATOM 1503 C CA . PRO A 1 200 ? 13.944 -14.755 -12.498 1.00 87.75 200 PRO A CA 1
ATOM 1504 C C . PRO A 1 200 ? 15.043 -14.551 -13.551 1.00 87.75 200 PRO A C 1
ATOM 1506 O O . PRO A 1 200 ? 15.910 -15.401 -13.695 1.00 87.75 200 PRO A O 1
ATOM 1509 N N . SER A 1 201 ? 15.001 -13.461 -14.321 1.00 92.38 201 SER A N 1
ATOM 1510 C CA . SER A 1 201 ? 16.061 -13.102 -15.270 1.00 92.38 201 SER A CA 1
ATOM 1511 C C . SER A 1 201 ? 17.235 -12.388 -14.599 1.00 92.38 201 SER A C 1
ATOM 1513 O O . SER A 1 201 ? 18.245 -12.151 -15.263 1.00 92.38 201 SER A O 1
ATOM 1515 N N . VAL A 1 202 ? 17.102 -12.015 -13.323 1.00 92.50 202 VAL A N 1
ATOM 1516 C CA . VAL A 1 202 ? 18.187 -11.518 -12.478 1.00 92.50 202 VAL A CA 1
ATOM 1517 C C . VAL A 1 202 ? 18.648 -12.677 -11.599 1.00 92.50 202 VAL A C 1
ATOM 1519 O O . VAL A 1 202 ? 17.888 -13.194 -10.787 1.00 92.50 202 VAL A O 1
ATOM 1522 N N . ALA A 1 203 ? 19.888 -13.116 -11.798 1.00 89.00 203 ALA A N 1
ATOM 1523 C CA . ALA A 1 203 ? 20.480 -14.204 -11.029 1.00 89.00 203 ALA A CA 1
ATOM 1524 C C . ALA A 1 203 ? 20.841 -13.755 -9.611 1.00 89.00 203 ALA A C 1
ATOM 1526 O O . ALA A 1 203 ? 20.590 -14.477 -8.647 1.00 89.00 203 ALA A O 1
ATOM 1527 N N . GLU A 1 204 ? 21.432 -12.564 -9.487 1.00 84.50 204 GLU A N 1
ATOM 1528 C CA . GLU A 1 204 ? 21.869 -12.025 -8.202 1.00 84.50 204 GLU A CA 1
ATOM 1529 C C . GLU A 1 204 ? 21.862 -10.491 -8.202 1.00 84.50 204 GLU A C 1
ATOM 1531 O O . GLU A 1 204 ? 22.133 -9.841 -9.215 1.00 84.50 204 GLU A O 1
ATOM 1536 N N . VAL A 1 205 ? 21.561 -9.910 -7.039 1.00 92.12 205 VAL A N 1
ATOM 1537 C CA . VAL A 1 205 ? 21.619 -8.469 -6.777 1.00 92.12 205 VAL A CA 1
ATOM 1538 C C . VAL A 1 205 ? 22.675 -8.226 -5.701 1.00 92.12 205 VAL A C 1
ATOM 1540 O O . VAL A 1 205 ? 22.522 -8.659 -4.563 1.00 92.12 205 VAL A O 1
ATOM 1543 N N . PHE A 1 206 ? 23.752 -7.526 -6.058 1.00 80.56 206 PHE A N 1
ATOM 1544 C CA . PHE A 1 206 ? 24.887 -7.239 -5.168 1.00 80.56 206 PHE A CA 1
ATOM 1545 C C . PHE A 1 206 ? 24.785 -5.877 -4.476 1.00 80.56 206 PHE A C 1
ATOM 1547 O O . PHE A 1 206 ? 25.514 -5.597 -3.524 1.00 80.56 206 PHE A O 1
ATOM 1554 N N . ALA A 1 207 ? 23.931 -4.997 -4.991 1.00 80.50 207 ALA A N 1
ATOM 1555 C CA . ALA A 1 207 ? 23.725 -3.663 -4.455 1.00 80.50 207 ALA A CA 1
ATOM 1556 C C . ALA A 1 207 ? 22.773 -3.658 -3.254 1.00 80.50 207 ALA A C 1
ATOM 1558 O O . ALA A 1 207 ? 21.761 -4.353 -3.249 1.00 80.50 207 ALA A O 1
ATOM 1559 N N . GLU A 1 208 ? 23.058 -2.791 -2.281 1.00 82.56 208 GLU A N 1
ATOM 1560 C CA . GLU A 1 208 ? 22.099 -2.452 -1.228 1.00 82.56 208 GLU A CA 1
ATOM 1561 C C . GLU A 1 208 ? 20.889 -1.705 -1.809 1.00 82.56 208 GLU A C 1
ATOM 1563 O O . GLU A 1 208 ? 21.012 -0.927 -2.763 1.00 82.56 208 GLU A O 1
ATOM 1568 N N . GLU A 1 209 ? 19.721 -1.919 -1.204 1.00 79.81 209 GLU A N 1
ATOM 1569 C CA . GLU A 1 209 ? 18.437 -1.390 -1.676 1.00 79.81 209 GLU A CA 1
ATOM 1570 C C . GLU A 1 209 ? 18.441 0.146 -1.794 1.00 79.81 209 GLU A C 1
ATOM 1572 O O . GLU A 1 209 ? 18.032 0.694 -2.818 1.00 79.81 209 GLU A O 1
ATOM 1577 N N . ASP A 1 210 ? 19.016 0.847 -0.812 1.00 80.06 210 ASP A N 1
ATOM 1578 C CA . ASP A 1 210 ? 19.139 2.312 -0.810 1.00 80.06 210 ASP A CA 1
ATOM 1579 C C . ASP A 1 210 ? 19.958 2.842 -1.997 1.00 80.06 210 ASP A C 1
ATOM 1581 O O . ASP A 1 210 ? 19.633 3.876 -2.592 1.00 80.06 210 ASP A O 1
ATOM 1585 N N . MET A 1 211 ? 21.012 2.118 -2.386 1.00 83.81 211 MET A N 1
ATOM 1586 C CA . MET A 1 211 ? 21.827 2.475 -3.546 1.00 83.81 211 MET A CA 1
ATOM 1587 C C . MET A 1 211 ? 21.053 2.254 -4.847 1.00 83.81 211 MET A C 1
ATOM 1589 O O . MET A 1 211 ? 21.124 3.090 -5.750 1.00 83.81 211 MET A O 1
ATOM 1593 N N . LEU A 1 212 ? 20.287 1.164 -4.944 1.00 87.56 212 LEU A N 1
ATOM 1594 C CA . LEU A 1 212 ? 19.413 0.924 -6.092 1.00 87.56 212 LEU A CA 1
ATOM 1595 C C . LEU A 1 212 ? 18.339 2.007 -6.200 1.00 87.56 212 LEU A C 1
ATOM 1597 O O . LEU A 1 212 ? 18.112 2.518 -7.294 1.00 87.56 212 LEU A O 1
ATOM 1601 N N . PHE A 1 213 ? 17.746 2.439 -5.086 1.00 87.69 213 PHE A N 1
ATOM 1602 C CA . PHE A 1 213 ? 16.797 3.550 -5.085 1.00 87.69 213 PHE A CA 1
ATOM 1603 C C . PHE A 1 213 ? 17.405 4.861 -5.573 1.00 87.69 213 PHE A C 1
ATOM 1605 O O . PHE A 1 213 ? 16.763 5.569 -6.355 1.00 87.69 213 PHE A O 1
ATOM 1612 N N . ALA A 1 214 ? 18.626 5.182 -5.139 1.00 85.44 214 ALA A N 1
ATOM 1613 C CA . ALA A 1 214 ? 19.336 6.371 -5.596 1.00 85.44 214 ALA A CA 1
ATOM 1614 C C . ALA A 1 214 ? 19.611 6.316 -7.106 1.00 85.44 214 ALA A C 1
ATOM 1616 O O . ALA A 1 214 ? 19.351 7.290 -7.806 1.00 85.44 214 ALA A O 1
ATOM 1617 N N . ILE A 1 215 ? 20.061 5.166 -7.619 1.00 87.69 215 ILE A N 1
ATOM 1618 C CA . ILE A 1 215 ? 20.336 4.992 -9.049 1.00 87.69 215 ILE A CA 1
ATOM 1619 C C . ILE A 1 215 ? 19.044 5.069 -9.858 1.00 87.69 215 ILE A C 1
ATOM 1621 O O . ILE A 1 215 ? 18.991 5.821 -10.819 1.00 87.69 215 ILE A O 1
ATOM 1625 N N . VAL A 1 216 ? 17.988 4.342 -9.479 1.00 90.19 216 VAL A N 1
ATOM 1626 C CA . VAL A 1 216 ? 16.712 4.362 -10.213 1.00 90.19 216 VAL A CA 1
ATOM 1627 C C . VAL A 1 216 ? 16.139 5.779 -10.274 1.00 90.19 216 VAL A C 1
ATOM 1629 O O . VAL A 1 216 ? 15.625 6.168 -11.318 1.00 90.19 216 VAL A O 1
ATOM 1632 N N . HIS A 1 217 ? 16.282 6.574 -9.207 1.00 88.31 217 HIS A N 1
ATOM 1633 C CA . HIS A 1 217 ? 15.851 7.973 -9.194 1.00 88.31 217 HIS A CA 1
ATOM 1634 C C . HIS A 1 217 ? 16.478 8.811 -10.316 1.00 88.31 217 HIS A C 1
ATOM 1636 O O . HIS A 1 217 ? 15.777 9.615 -10.913 1.00 88.31 217 HIS A O 1
ATOM 1642 N N . GLU A 1 218 ? 17.752 8.592 -10.662 1.00 86.69 218 GLU A N 1
ATOM 1643 C CA . GLU A 1 218 ? 18.427 9.320 -11.752 1.00 86.69 218 GLU A CA 1
ATOM 1644 C C . GLU A 1 218 ? 17.819 9.038 -13.140 1.00 86.69 218 GLU A C 1
ATOM 1646 O O . GLU A 1 218 ? 18.080 9.768 -14.097 1.00 86.69 218 GLU A O 1
ATOM 1651 N N . PHE A 1 219 ? 17.016 7.976 -13.257 1.00 86.31 219 PHE A N 1
ATOM 1652 C CA . PHE A 1 219 ? 16.349 7.550 -14.489 1.00 86.31 219 PHE A CA 1
ATOM 1653 C C . PHE A 1 219 ? 14.839 7.821 -14.482 1.00 86.31 219 PHE A C 1
ATOM 1655 O O . PHE A 1 219 ? 14.172 7.519 -15.474 1.00 86.31 219 PHE A O 1
ATOM 1662 N N . LEU A 1 220 ? 14.314 8.394 -13.396 1.00 80.94 220 LEU A N 1
ATOM 1663 C CA . LEU A 1 220 ? 12.966 8.944 -13.316 1.00 80.94 220 LEU A CA 1
ATOM 1664 C C . LEU A 1 220 ? 13.074 10.437 -13.630 1.00 80.94 220 LEU A C 1
ATOM 1666 O O . LEU A 1 220 ? 13.773 11.167 -12.932 1.00 80.94 220 LEU A O 1
ATOM 1670 N N . GLY A 1 221 ? 12.465 10.866 -14.733 1.00 57.91 221 GLY A N 1
ATOM 1671 C CA . GLY A 1 221 ? 12.524 12.243 -15.223 1.00 57.91 221 GLY A CA 1
ATOM 1672 C C . GLY A 1 221 ? 11.180 12.721 -15.726 1.00 57.91 221 GLY A C 1
ATOM 1673 O O . GLY A 1 221 ? 10.422 11.875 -16.254 1.00 57.91 221 GLY A O 1
#

Mean predicted aligned error: 15.55 Å

Secondary structure (DSSP, 8-state):
-PEEEEEESEEEEETTTTEEEEEETTEEEEEEEE--SSSPPTTTPEEEEES--S--EET-EEEEEE-SSEEEEEEPHHHHHHTTT-SEEEEEE--TTHHHHHHHHHHHHHHHTGGGGGGEEEPPP---------------PPSS--HHHHHHHHHHHTTSEEE-TT--HHHHHHHHHHHHT-SSHHHHHHHHHHHHHH-TTEEEE-S-HHHHHHHHHTT--

Radius of gyration: 20.21 Å; Cα contacts (8 Å, |Δi|>4): 372; chains: 1; bounding box: 54×36×51 Å

Solvent-accessible surface area (backbone atoms only — not comparable to full-atom values): 12364 Å² total; per-residue (Å²): 134,56,66,41,82,42,68,22,50,40,76,49,79,37,78,92,58,43,29,41,35,34,28,30,82,98,45,77,44,34,42,35,41,35,33,55,77,86,88,38,45,49,56,49,24,23,38,35,60,41,62,95,77,82,70,66,38,57,43,12,59,63,33,40,36,37,56,90,47,39,41,38,40,32,35,28,78,71,30,7,60,63,55,81,57,19,42,35,39,38,34,37,58,60,42,96,60,46,74,60,54,49,51,54,48,51,54,48,52,51,55,38,28,60,87,48,54,90,40,51,45,73,53,78,76,75,77,68,77,78,69,76,78,71,78,74,80,86,72,85,69,84,88,86,79,52,63,34,42,54,50,49,50,52,36,44,76,68,61,32,35,40,65,23,98,87,53,50,62,70,68,54,19,67,64,41,43,67,31,60,69,37,77,58,64,72,52,14,36,53,50,44,54,51,44,57,76,68,37,80,51,39,64,45,70,72,55,57,68,70,58,50,43,57,55,47,48,78,64,51,131